Protein AF-A0A1B6HC06-F1 (afdb_monomer)

Foldseek 3Di:
DPPPFDQLVRDDLVRLLVLCVVVVHDSDDDSVVSSVVSCVVCVVVVHHSRPDGDQDPVNVVVVVVVVVVVVVVVVVVVVVVVVVVVVVVVVVVVVVVVVVVVVVVVVVVVVVVVVVVVVVVVVVVVVVVVVVVVVVVVVVVVVVVVVVVVVVVVVVVVVVVVVPDDDDDDDDDDDDDDDDDDDDPPPPDDDPPPPPQQAADAPPDDPVVNVVSRVVSCVVVVPDQQRSLVSNLVRYDHPRNVVVVVDDPVCSSGNVSVSVD

Nearest PDB structures (foldseek):
  1zbh-assembly1_D  TM=9.857E-01  e=2.132E-01  Homo sapiens
  2do1-assembly1_A  TM=8.542E-01  e=9.208E-02  Homo sapiens
  6tap-assembly1_C  TM=7.595E-01  e=6.276E-01  Drosophila melanogaster

Mean predicted aligned error: 19.99 Å

Structure (mmCIF, N/CA/C/O backbone):
data_AF-A0A1B6HC06-F1
#
_entry.id   AF-A0A1B6HC06-F1
#
loop_
_atom_site.group_PDB
_atom_site.id
_atom_site.type_symbol
_atom_site.label_atom_id
_atom_site.label_alt_id
_atom_site.label_comp_id
_atom_site.label_asym_id
_atom_site.label_entity_id
_atom_site.label_seq_id
_atom_site.pdbx_PDB_ins_code
_atom_site.Cartn_x
_atom_site.Cartn_y
_atom_site.Cartn_z
_atom_site.occupancy
_atom_site.B_iso_or_equiv
_atom_site.auth_seq_id
_atom_site.auth_comp_id
_atom_site.auth_asym_id
_atom_site.auth_atom_id
_atom_site.pdbx_PDB_model_num
ATOM 1 N N . MET A 1 1 ? -42.515 -16.388 43.928 1.00 40.31 1 MET A N 1
ATOM 2 C CA . MET A 1 1 ? -41.730 -16.398 45.178 1.00 40.31 1 MET A CA 1
ATOM 3 C C . MET A 1 1 ? -42.627 -16.960 46.264 1.00 40.31 1 MET A C 1
ATOM 5 O O . MET A 1 1 ? -43.715 -16.429 46.442 1.00 40.31 1 MET A O 1
ATOM 9 N N . ALA A 1 2 ? -42.260 -18.076 46.893 1.00 40.31 2 ALA A N 1
ATOM 10 C CA . ALA A 1 2 ? -43.038 -18.602 48.011 1.00 40.31 2 ALA A CA 1
ATOM 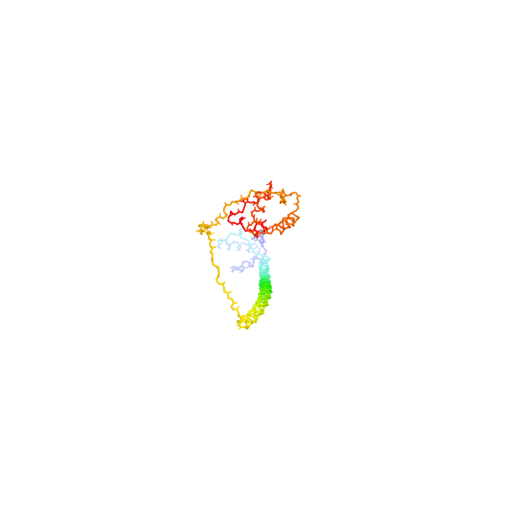11 C C . ALA A 1 2 ? -42.815 -17.680 49.218 1.00 40.31 2 ALA A C 1
ATOM 13 O O . ALA A 1 2 ? -41.670 -17.457 49.602 1.00 40.31 2 ALA A O 1
ATOM 14 N N . SER A 1 3 ? -43.886 -17.106 49.768 1.00 48.97 3 SER A N 1
ATOM 15 C CA . SER A 1 3 ? -43.813 -16.308 50.993 1.00 48.97 3 SER A CA 1
ATOM 16 C C . SER A 1 3 ? -43.505 -17.247 52.162 1.00 48.97 3 SER A C 1
ATOM 18 O O . SER A 1 3 ? -44.375 -17.978 52.628 1.00 48.97 3 SER A O 1
ATOM 20 N N . SER A 1 4 ? -42.236 -17.317 52.562 1.00 60.00 4 SER A N 1
ATOM 21 C CA . SER A 1 4 ? -41.717 -18.228 53.588 1.00 60.00 4 SER A CA 1
ATOM 22 C C . SER A 1 4 ? -41.747 -17.587 54.977 1.00 60.00 4 SER A C 1
ATOM 24 O O . SER A 1 4 ? -40.714 -17.456 55.641 1.00 60.00 4 SER A O 1
ATOM 26 N N . GLY A 1 5 ? -42.927 -17.155 55.409 1.00 63.72 5 GLY A N 1
ATOM 27 C CA . GLY A 1 5 ? -43.144 -16.687 56.773 1.00 63.72 5 GLY A CA 1
ATOM 28 C C . GLY A 1 5 ? -44.433 -17.240 57.365 1.00 63.72 5 GLY A C 1
ATOM 29 O O . GLY A 1 5 ? -45.273 -17.798 56.658 1.00 63.72 5 GLY A O 1
ATOM 30 N N . PHE A 1 6 ? -44.552 -17.130 58.684 1.00 72.31 6 PHE A N 1
ATOM 31 C CA . PHE A 1 6 ? -45.687 -17.664 59.431 1.00 72.31 6 PHE A CA 1
ATOM 32 C C . PHE A 1 6 ? -46.710 -16.559 59.694 1.00 72.31 6 PHE A C 1
ATOM 34 O O . PHE A 1 6 ? -46.344 -15.420 59.988 1.00 72.31 6 PHE A O 1
ATOM 41 N N . LYS A 1 7 ? -47.998 -16.903 59.605 1.00 82.69 7 LYS A N 1
ATOM 42 C CA . LYS A 1 7 ? -49.082 -16.045 60.099 1.00 82.69 7 LYS A CA 1
ATOM 43 C C . LYS A 1 7 ? -49.083 -16.063 61.624 1.00 82.69 7 LYS A C 1
ATOM 45 O O . LYS A 1 7 ? -48.636 -17.042 62.218 1.00 82.69 7 LYS A O 1
ATOM 50 N N . LEU A 1 8 ? -49.667 -15.046 62.259 1.00 81.88 8 LEU A N 1
ATOM 51 C CA . LEU A 1 8 ? -49.757 -14.938 63.724 1.00 81.88 8 LEU A CA 1
ATOM 52 C C . LEU A 1 8 ? -50.242 -16.234 64.413 1.00 81.88 8 LEU A C 1
ATOM 54 O O . LEU A 1 8 ? -49.727 -16.618 65.463 1.00 81.88 8 LEU A O 1
ATOM 58 N N . ALA A 1 9 ? -51.200 -16.935 63.798 1.00 77.75 9 ALA A N 1
ATOM 59 C CA . ALA A 1 9 ? -51.754 -18.193 64.305 1.00 77.75 9 ALA A CA 1
ATOM 60 C C . ALA A 1 9 ? -50.739 -19.359 64.342 1.00 77.75 9 ALA A C 1
ATOM 62 O O . ALA A 1 9 ? -50.835 -20.242 65.202 1.00 77.75 9 ALA A O 1
ATOM 63 N N . ASP A 1 10 ? -49.749 -19.337 63.449 1.00 83.00 10 ASP A N 1
ATOM 64 C CA . ASP A 1 10 ? -48.781 -20.415 63.236 1.00 83.00 10 ASP A CA 1
ATOM 65 C C . ASP A 1 10 ? -47.462 -20.198 64.000 1.00 83.00 10 ASP A C 1
ATOM 67 O O . ASP A 1 10 ? -46.619 -21.099 64.045 1.00 83.00 10 ASP A O 1
ATOM 71 N N . LEU A 1 11 ? -47.280 -19.044 64.661 1.00 84.94 11 LEU A N 1
ATOM 72 C CA . LEU A 1 11 ? -46.084 -18.773 65.464 1.00 84.94 11 LEU A CA 1
ATOM 73 C C . LEU A 1 11 ? -45.990 -19.712 66.679 1.00 84.94 11 LEU A C 1
ATOM 75 O O . LEU A 1 11 ? -46.971 -20.009 67.379 1.00 84.94 11 LEU A O 1
ATOM 79 N N . LYS A 1 12 ? -44.770 -20.178 66.965 1.00 87.81 12 LYS A N 1
ATOM 80 C CA . LYS A 1 12 ? -44.470 -20.947 68.181 1.00 87.81 12 LYS A CA 1
ATOM 81 C C . LYS A 1 12 ? -44.299 -19.995 69.364 1.00 87.81 12 LYS A C 1
ATOM 83 O O . LYS A 1 12 ? -44.008 -18.820 69.190 1.00 87.81 12 LYS A O 1
ATOM 88 N N . VAL A 1 13 ? -44.430 -20.508 70.591 1.00 87.12 13 VAL A N 1
ATOM 89 C CA . VAL A 1 13 ? -44.295 -19.701 71.825 1.00 87.12 13 VAL A CA 1
ATOM 90 C C . VAL A 1 13 ? -42.967 -18.938 71.873 1.00 87.12 13 VAL A C 1
ATOM 92 O O . VAL A 1 13 ? -42.955 -17.790 72.291 1.00 87.12 13 VAL A O 1
ATOM 95 N N . ALA A 1 14 ? -41.868 -19.545 71.415 1.00 86.06 14 ALA A N 1
ATOM 96 C CA . ALA A 1 14 ? -40.567 -18.879 71.344 1.00 86.06 14 ALA A CA 1
ATOM 97 C C . ALA A 1 14 ? -40.570 -17.678 70.381 1.00 86.06 14 ALA A C 1
ATOM 99 O O . ALA A 1 14 ? -40.027 -16.631 70.714 1.00 86.06 14 ALA A O 1
ATOM 100 N N . ASP A 1 15 ? -41.228 -17.810 69.226 1.00 86.25 15 ASP A N 1
ATOM 101 C CA . ASP A 1 15 ? -41.352 -16.733 68.240 1.00 86.25 15 ASP A CA 1
ATOM 102 C C . ASP A 1 15 ? -42.293 -15.627 68.736 1.00 86.25 15 ASP A C 1
ATOM 104 O O . ASP A 1 15 ? -41.964 -14.455 68.615 1.00 86.25 15 ASP A O 1
ATOM 108 N N . LEU A 1 16 ? -43.414 -15.989 69.375 1.00 88.62 16 LEU A N 1
ATOM 109 C CA . LEU A 1 16 ? -44.338 -15.030 69.997 1.00 88.62 16 LEU A CA 1
ATOM 110 C C . LEU A 1 16 ? -43.652 -14.203 71.088 1.00 88.62 16 LEU A C 1
ATOM 112 O O . LEU A 1 16 ? -43.873 -13.002 71.173 1.00 88.62 16 LEU A O 1
ATOM 116 N N . LYS A 1 17 ? -42.827 -14.840 71.928 1.00 89.19 17 LYS A N 1
ATOM 117 C CA . LYS A 1 17 ? -42.061 -14.132 72.961 1.00 89.19 17 LYS A CA 1
ATOM 118 C C . LYS A 1 17 ? -41.033 -13.187 72.351 1.00 89.19 17 LYS A C 1
ATOM 120 O O . LYS A 1 17 ? -40.969 -12.053 72.794 1.00 89.19 17 LYS A O 1
ATOM 125 N N . ARG A 1 18 ? -40.297 -13.627 71.324 1.00 86.62 18 ARG A N 1
ATOM 126 C CA . ARG A 1 18 ? -39.326 -12.785 70.610 1.00 86.62 18 ARG A CA 1
ATOM 127 C C . ARG A 1 18 ? -39.986 -11.543 70.003 1.00 86.62 18 ARG A C 1
ATOM 129 O O . ARG A 1 18 ? -39.489 -10.449 70.206 1.00 86.62 18 ARG A O 1
ATOM 136 N N . GLU A 1 19 ? -41.114 -11.706 69.314 1.00 87.31 19 GLU A N 1
ATOM 137 C CA . GLU A 1 19 ? -41.847 -10.595 68.678 1.00 87.31 19 GLU A CA 1
ATOM 138 C C . GLU A 1 19 ? -42.492 -9.627 69.685 1.00 87.31 19 GLU A C 1
ATOM 140 O O . GLU A 1 19 ? -42.667 -8.448 69.378 1.00 87.31 19 GLU A O 1
ATOM 145 N N . LEU A 1 20 ? -42.875 -10.120 70.871 1.00 90.88 20 LEU A N 1
ATOM 146 C CA . LEU A 1 20 ? -43.336 -9.288 71.988 1.00 90.88 20 LEU A CA 1
ATOM 147 C C . LEU A 1 20 ? -42.170 -8.531 72.633 1.00 90.88 20 LEU A C 1
ATOM 149 O O . LEU A 1 20 ? -42.304 -7.347 72.911 1.00 90.88 20 LEU A O 1
ATOM 153 N N . GLU A 1 21 ? -41.032 -9.192 72.833 1.00 91.50 21 GLU A N 1
ATOM 154 C CA . GLU A 1 21 ? -39.819 -8.597 73.402 1.00 91.50 21 GLU A CA 1
ATOM 155 C C . GLU A 1 21 ? -39.216 -7.530 72.477 1.00 91.50 21 GLU A C 1
ATOM 157 O O . GLU A 1 21 ? -38.826 -6.471 72.948 1.00 91.50 21 GLU A O 1
ATOM 162 N N . GLU A 1 22 ? -39.243 -7.743 71.157 1.00 88.50 22 GLU A N 1
ATOM 163 C CA . GLU A 1 22 ? -38.834 -6.756 70.141 1.00 88.50 22 GLU A CA 1
ATOM 164 C C . GLU A 1 22 ? -39.741 -5.510 70.110 1.00 88.50 22 GLU A C 1
ATOM 166 O O . GLU A 1 22 ? -39.345 -4.462 69.605 1.00 88.50 22 GLU A O 1
ATOM 171 N N . ARG A 1 23 ? -40.948 -5.613 70.679 1.00 89.44 23 ARG A N 1
ATOM 172 C CA . ARG A 1 23 ? -41.913 -4.513 70.840 1.00 89.44 23 ARG A CA 1
ATOM 173 C C . ARG A 1 23 ? -41.966 -3.970 72.273 1.00 89.44 23 ARG A C 1
ATOM 175 O O . ARG A 1 23 ? -42.889 -3.224 72.591 1.00 89.44 23 ARG A O 1
ATOM 182 N N . ASP A 1 24 ? -41.025 -4.365 73.133 1.00 90.00 24 ASP A N 1
ATOM 183 C CA . ASP A 1 24 ? -40.970 -3.994 74.553 1.00 90.00 24 ASP A CA 1
ATOM 184 C C . ASP A 1 24 ? -42.240 -4.382 75.355 1.00 90.00 24 ASP A C 1
ATOM 186 O O . ASP A 1 24 ? -42.679 -3.676 76.266 1.00 90.00 24 ASP A O 1
ATOM 190 N N . LEU A 1 25 ? -42.854 -5.528 75.029 1.00 90.88 25 LEU A N 1
ATOM 191 C CA . LEU A 1 25 ? -44.068 -6.056 75.670 1.00 90.88 25 LEU A CA 1
ATOM 192 C C . LEU A 1 25 ? -43.780 -7.264 76.575 1.00 90.88 25 LEU A C 1
ATOM 194 O O . LEU A 1 25 ? -42.838 -8.027 76.371 1.00 90.88 25 LEU A O 1
ATOM 198 N N . ASP A 1 26 ? -44.657 -7.495 77.558 1.00 92.12 26 ASP A N 1
ATOM 199 C CA . ASP A 1 26 ? -44.553 -8.640 78.472 1.00 92.12 26 ASP A CA 1
ATOM 200 C C . ASP A 1 26 ? -44.574 -9.990 77.722 1.00 92.12 26 ASP A C 1
ATOM 202 O O . ASP A 1 26 ? -45.462 -10.257 76.904 1.00 92.12 26 ASP A O 1
ATOM 206 N N . THR A 1 27 ? -43.636 -10.881 78.055 1.00 92.62 27 THR A N 1
ATOM 207 C CA . THR A 1 27 ? -43.474 -12.221 77.460 1.00 92.62 27 THR A CA 1
ATOM 208 C C . THR A 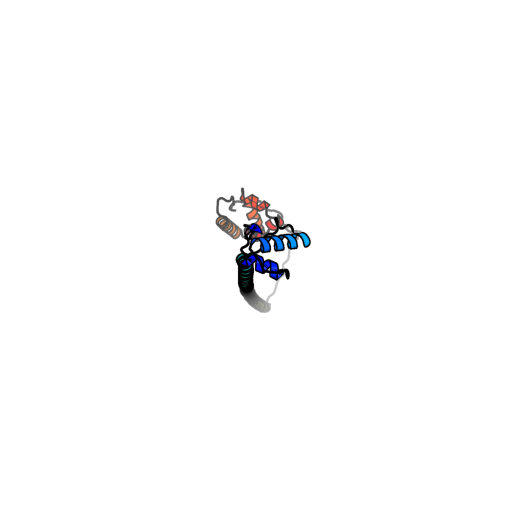1 27 ? -44.008 -13.353 78.351 1.00 92.62 27 THR A C 1
ATOM 210 O O . THR A 1 27 ? -43.844 -14.542 78.036 1.00 92.62 27 THR A O 1
ATOM 213 N N . SER A 1 28 ? -44.668 -13.017 79.466 1.00 88.62 28 SER A N 1
ATOM 214 C CA . SER A 1 28 ? -45.283 -13.978 80.386 1.00 88.62 28 SER A CA 1
ATOM 215 C C . SER A 1 28 ? -46.690 -14.415 79.941 1.00 88.62 28 SER A C 1
ATOM 217 O O . SER A 1 28 ? -47.450 -13.636 79.360 1.00 88.62 28 SER A O 1
ATOM 219 N N . GLY A 1 29 ? -47.046 -15.680 80.206 1.00 90.19 29 GLY A N 1
ATOM 220 C CA . GLY A 1 29 ? -48.378 -16.238 79.931 1.00 90.19 29 GLY A CA 1
ATOM 221 C C . GLY A 1 29 ? -48.398 -17.479 79.030 1.00 90.19 29 GLY A C 1
ATOM 222 O O . GLY A 1 29 ? -47.368 -17.976 78.572 1.00 90.19 29 GLY A O 1
ATOM 223 N N . THR A 1 30 ? -49.602 -18.010 78.796 1.00 90.94 30 THR A N 1
ATOM 224 C CA . THR A 1 30 ? -49.850 -19.140 77.882 1.00 90.94 30 THR A CA 1
ATOM 225 C C . THR A 1 30 ? -49.788 -18.691 76.414 1.00 90.94 30 THR A C 1
ATOM 227 O O . THR A 1 30 ? -49.915 -17.504 76.115 1.00 90.94 30 THR A O 1
ATOM 230 N N . LYS A 1 31 ? -49.626 -19.631 75.464 1.00 90.12 31 LYS A N 1
ATOM 231 C CA . LYS A 1 31 ? -49.520 -19.333 74.014 1.00 90.12 31 LYS A CA 1
ATOM 232 C C . LYS A 1 31 ? -50.629 -18.395 73.511 1.00 90.12 31 LYS A C 1
ATOM 234 O O . LYS A 1 31 ? -50.362 -17.507 72.711 1.00 90.12 31 LYS A O 1
ATOM 239 N N . THR A 1 32 ? -51.858 -18.586 73.989 1.00 88.44 32 THR A N 1
ATOM 240 C CA . THR A 1 32 ? -53.027 -17.780 73.610 1.00 88.44 32 THR A CA 1
ATOM 241 C C . THR A 1 32 ? -52.951 -16.351 74.139 1.00 88.44 32 THR A C 1
ATOM 243 O O . THR A 1 32 ? -53.290 -15.421 73.416 1.00 88.44 32 THR A O 1
ATOM 246 N N . VAL A 1 33 ? -52.466 -16.165 75.371 1.00 90.75 33 VAL A N 1
ATOM 247 C CA . VAL A 1 33 ? -52.268 -14.839 75.977 1.00 90.75 33 VAL A CA 1
ATOM 248 C C . VAL A 1 33 ? -51.203 -14.060 75.209 1.00 90.75 33 VAL A C 1
ATOM 250 O O . VAL A 1 33 ? -51.436 -12.908 74.856 1.00 90.75 33 VAL A O 1
ATOM 253 N N . LEU A 1 34 ? -50.082 -14.707 74.876 1.00 91.00 34 LEU A N 1
ATOM 254 C CA . LEU A 1 34 ? -49.009 -14.096 74.086 1.00 91.00 34 LEU A CA 1
ATOM 255 C C . LEU A 1 34 ? -49.483 -13.720 72.674 1.00 91.00 34 LEU A C 1
ATOM 257 O O . LEU A 1 34 ? -49.243 -12.604 72.225 1.00 91.00 34 LEU A O 1
ATOM 261 N N . ALA A 1 35 ? -50.210 -14.614 71.997 1.00 88.75 35 ALA A N 1
ATOM 262 C CA . ALA A 1 35 ? -50.749 -14.349 70.663 1.00 88.75 35 ALA A CA 1
ATOM 263 C C . ALA A 1 35 ? -51.775 -13.202 70.657 1.00 88.75 35 ALA A C 1
ATOM 265 O O . ALA A 1 35 ? -51.730 -12.356 69.769 1.00 88.75 35 ALA A O 1
ATOM 266 N N . ASN A 1 36 ? -52.667 -13.131 71.654 1.00 89.69 36 ASN A N 1
ATOM 267 C CA . ASN A 1 36 ? -53.643 -12.042 71.776 1.00 89.69 36 ASN A CA 1
ATOM 268 C C . ASN A 1 36 ? -52.979 -10.702 72.104 1.00 89.69 36 ASN A C 1
ATOM 270 O O . ASN A 1 36 ? -53.370 -9.682 71.544 1.00 89.69 36 ASN A O 1
ATOM 274 N N . ARG A 1 37 ? -51.968 -10.699 72.982 1.00 93.31 37 ARG A N 1
ATOM 275 C CA . ARG A 1 37 ? -51.197 -9.494 73.313 1.00 93.31 37 ARG A CA 1
ATOM 276 C C . ARG A 1 37 ? -50.475 -8.953 72.081 1.00 93.31 37 ARG A C 1
ATOM 278 O O . ARG A 1 37 ? -50.564 -7.763 71.805 1.00 93.31 37 ARG A O 1
ATOM 285 N N . LEU A 1 38 ? -49.836 -9.838 71.313 1.00 88.62 38 LEU A N 1
ATOM 286 C CA . LEU A 1 38 ? -49.175 -9.469 70.064 1.00 88.62 38 LEU A CA 1
ATOM 287 C C . LEU A 1 38 ? -50.194 -8.959 69.034 1.00 88.62 38 LEU A C 1
ATOM 289 O O . LEU A 1 38 ? -49.979 -7.910 68.443 1.00 88.62 38 LEU A O 1
ATOM 293 N N . LYS A 1 39 ? -51.350 -9.627 68.894 1.00 89.12 39 LYS A N 1
ATOM 294 C CA . LYS A 1 39 ? -52.449 -9.180 68.020 1.00 89.12 39 LYS A CA 1
ATOM 295 C C . LYS A 1 39 ? -52.926 -7.767 68.360 1.00 89.12 39 LYS A C 1
ATOM 297 O O . LYS A 1 39 ? -53.124 -6.958 67.462 1.00 89.12 39 LYS A O 1
ATOM 302 N N . GLN A 1 40 ? -53.127 -7.490 69.646 1.00 89.44 40 GLN A N 1
ATOM 303 C CA . GLN A 1 40 ? -53.607 -6.197 70.124 1.00 89.44 40 GLN A CA 1
ATOM 304 C C . GLN A 1 40 ? -52.584 -5.088 69.848 1.00 89.44 40 GLN A C 1
ATOM 306 O O . GLN A 1 40 ? -52.949 -4.052 69.300 1.00 89.44 40 GLN A O 1
ATOM 311 N N . ALA A 1 41 ? -51.305 -5.343 70.136 1.00 87.19 41 ALA A N 1
ATOM 312 C CA . ALA A 1 41 ? -50.227 -4.399 69.857 1.00 87.19 41 ALA A CA 1
ATOM 313 C C . ALA A 1 41 ? -50.084 -4.081 68.357 1.00 87.19 41 ALA A C 1
ATOM 315 O O . ALA A 1 41 ? -49.800 -2.944 67.996 1.00 87.19 41 ALA A O 1
ATOM 316 N N . MET A 1 42 ? -50.327 -5.059 67.477 1.00 87.25 42 MET A N 1
ATOM 317 C CA . MET A 1 42 ? -50.329 -4.836 66.024 1.00 87.25 42 MET A CA 1
ATOM 318 C C . MET A 1 42 ? -51.478 -3.925 65.583 1.00 87.25 42 MET A C 1
ATOM 320 O O . MET A 1 42 ? -51.255 -2.983 64.830 1.00 87.25 42 MET A O 1
ATOM 324 N N . ILE A 1 43 ? -52.689 -4.153 66.103 1.00 86.56 43 ILE A N 1
ATOM 325 C CA . ILE A 1 43 ? -53.863 -3.323 65.788 1.00 86.56 43 ILE A CA 1
ATOM 326 C C . ILE A 1 43 ? -53.658 -1.882 66.273 1.00 86.56 43 ILE A C 1
ATOM 328 O O . ILE A 1 43 ? -53.990 -0.940 65.557 1.00 86.56 43 ILE A O 1
ATOM 332 N N . GLU A 1 44 ? -53.088 -1.699 67.466 1.00 87.62 44 GLU A N 1
ATOM 333 C CA . GLU A 1 44 ? -52.770 -0.377 68.026 1.00 87.62 44 GLU A CA 1
ATOM 334 C C . GLU A 1 44 ? -51.691 0.361 67.222 1.00 87.62 44 GLU A C 1
ATOM 336 O O . GLU A 1 44 ? -51.759 1.582 67.084 1.00 87.62 44 GLU A O 1
ATOM 341 N N . ALA A 1 45 ? -50.744 -0.373 66.631 1.00 83.25 45 ALA A N 1
ATOM 342 C CA . ALA A 1 45 ? -49.753 0.162 65.700 1.00 83.25 45 ALA A CA 1
ATOM 343 C C . ALA A 1 45 ? -50.313 0.428 64.284 1.00 83.25 45 ALA A C 1
ATOM 345 O O . ALA A 1 45 ? -49.603 0.969 63.436 1.00 83.25 45 ALA A O 1
ATOM 346 N N . GLY A 1 46 ? -51.578 0.076 64.015 1.00 81.69 46 GLY A N 1
ATOM 347 C CA . GLY A 1 46 ? -52.208 0.212 62.699 1.00 81.69 46 GLY A CA 1
ATOM 348 C C . GLY A 1 46 ? -51.796 -0.864 61.686 1.00 81.69 46 GLY A C 1
ATOM 349 O O . GLY A 1 46 ? -52.033 -0.699 60.490 1.00 81.69 46 GLY A O 1
ATOM 350 N N . GLU A 1 47 ? -51.187 -1.959 62.144 1.00 81.50 47 GLU A N 1
ATOM 351 C CA . GLU A 1 47 ? -50.807 -3.115 61.330 1.00 81.50 47 GLU A CA 1
ATOM 352 C C . GLU A 1 47 ? -51.923 -4.168 61.338 1.00 81.50 47 GLU A C 1
ATOM 354 O O . GLU A 1 47 ? -52.514 -4.458 62.378 1.00 81.50 47 GLU A O 1
ATOM 359 N N . ASP A 1 48 ? -52.207 -4.781 60.184 1.00 80.06 48 ASP A N 1
ATOM 360 C CA . ASP A 1 48 ? -53.201 -5.853 60.093 1.00 80.06 48 ASP A CA 1
ATOM 361 C C . ASP A 1 48 ? -52.573 -7.216 60.467 1.00 80.06 48 ASP A C 1
ATOM 363 O O . ASP A 1 48 ? -51.745 -7.745 59.708 1.00 80.06 48 ASP A O 1
ATOM 367 N N . PRO A 1 49 ? -52.967 -7.827 61.605 1.00 74.81 49 PRO A N 1
ATOM 368 C CA . PRO A 1 49 ? -52.419 -9.099 62.071 1.00 74.81 49 PRO A CA 1
ATOM 369 C C . PRO A 1 49 ? -52.776 -10.312 61.195 1.00 74.81 49 PRO A C 1
ATOM 371 O O . PRO A 1 49 ? -52.190 -11.379 61.393 1.00 74.81 49 PRO A O 1
ATOM 374 N N . GLU A 1 50 ? -53.717 -10.194 60.248 1.00 71.69 50 GLU A N 1
ATOM 375 C CA . GLU A 1 50 ? -54.026 -11.261 59.282 1.00 71.69 50 GLU A CA 1
ATOM 376 C C . GLU A 1 50 ? -53.229 -11.155 57.972 1.00 71.69 50 GLU A C 1
ATOM 378 O O . GLU A 1 50 ? -53.073 -12.159 57.267 1.00 71.69 50 GLU A O 1
ATOM 383 N N . ILE A 1 51 ? -52.690 -9.971 57.666 1.00 72.19 51 ILE A N 1
ATOM 384 C CA . ILE A 1 51 ? -51.897 -9.706 56.454 1.00 72.19 51 ILE A CA 1
ATOM 385 C C . ILE A 1 51 ? -50.396 -9.807 56.742 1.00 72.19 51 ILE A C 1
ATOM 387 O O . ILE A 1 51 ? -49.629 -10.228 55.872 1.00 72.19 51 ILE A O 1
ATOM 391 N N . LEU A 1 52 ? -49.963 -9.443 57.952 1.00 74.50 52 LEU A N 1
ATOM 392 C CA . LEU A 1 52 ? -48.549 -9.400 58.301 1.00 74.50 52 LEU A CA 1
ATOM 393 C C . LEU A 1 52 ? -47.959 -10.810 58.455 1.00 74.50 52 LEU A C 1
ATOM 395 O O . LEU A 1 52 ? -48.462 -11.661 59.191 1.00 74.50 52 LEU A O 1
ATOM 399 N N . ILE A 1 53 ? -46.867 -11.050 57.732 1.00 76.88 53 ILE A N 1
ATOM 400 C CA . ILE A 1 53 ? -46.157 -12.326 57.699 1.00 76.88 53 ILE A CA 1
ATOM 401 C C . ILE A 1 53 ? -44.848 -12.155 58.463 1.00 76.88 53 ILE A C 1
ATOM 403 O O . ILE A 1 53 ? -43.998 -11.358 58.069 1.00 76.88 53 ILE A O 1
ATOM 407 N N . PHE A 1 54 ? -44.674 -12.926 59.535 1.00 77.62 54 PHE A N 1
ATOM 408 C CA . PHE A 1 54 ? -43.477 -12.845 60.363 1.00 77.62 54 PHE A CA 1
ATOM 409 C C . PHE A 1 54 ? -42.317 -13.580 59.707 1.00 77.62 54 PHE A C 1
ATOM 411 O O . PHE A 1 54 ? -42.424 -14.739 59.280 1.00 77.62 54 PHE A O 1
ATOM 418 N N . GLU A 1 55 ? -41.191 -12.883 59.633 1.00 75.75 55 GLU A N 1
ATOM 419 C CA . GLU A 1 55 ? -40.011 -13.362 58.946 1.00 75.75 55 GLU A CA 1
ATOM 420 C C . GLU A 1 55 ? -39.233 -14.338 59.831 1.00 75.75 55 GLU A C 1
ATOM 422 O O . GLU A 1 55 ? -38.813 -14.023 60.942 1.00 75.75 55 GLU A O 1
ATOM 427 N N . THR A 1 56 ? -39.041 -15.560 59.341 1.00 77.38 56 THR A N 1
ATOM 428 C CA . THR A 1 56 ? -38.309 -16.587 60.089 1.00 77.38 56 THR A CA 1
ATOM 429 C C . THR A 1 56 ? -36.806 -16.331 60.057 1.00 77.38 56 THR A C 1
ATOM 431 O O . THR A 1 56 ? -36.282 -15.791 59.084 1.00 77.38 56 THR A O 1
ATOM 434 N N . GLU A 1 57 ? -36.075 -16.818 61.062 1.00 78.00 57 GLU A N 1
ATOM 435 C CA . GLU A 1 57 ? -34.601 -16.837 61.032 1.00 78.00 57 GLU A CA 1
ATOM 436 C C . GLU A 1 57 ? -34.059 -17.545 59.778 1.00 78.00 57 GLU A C 1
ATOM 438 O O . GLU A 1 57 ? -33.078 -17.109 59.182 1.00 78.00 57 GLU A O 1
ATOM 443 N N . ALA A 1 58 ? -34.755 -18.581 59.294 1.00 79.50 58 ALA A N 1
ATOM 444 C CA . ALA A 1 58 ? -34.437 -19.235 58.026 1.00 79.50 58 ALA A CA 1
ATOM 445 C C . ALA A 1 58 ? -34.610 -18.299 56.813 1.00 79.50 58 ALA A C 1
ATOM 447 O O . ALA A 1 58 ? -33.780 -18.318 55.904 1.00 79.50 58 ALA A O 1
ATOM 448 N N . SER A 1 59 ? -35.647 -17.455 56.798 1.00 82.12 59 SER A N 1
ATOM 449 C CA . SER A 1 59 ? -35.858 -16.432 55.763 1.00 82.12 59 SER A CA 1
ATOM 450 C C . SER A 1 59 ? -34.759 -15.365 55.797 1.00 82.12 59 SER A C 1
ATOM 452 O O . SER A 1 59 ? -34.159 -15.067 54.762 1.00 82.12 59 SER A O 1
ATOM 454 N N . LYS A 1 60 ? -34.409 -14.863 56.990 1.00 84.31 60 LYS A N 1
ATOM 455 C CA . LYS A 1 60 ? -33.305 -13.905 57.181 1.00 84.31 60 LYS A CA 1
ATOM 456 C C . LYS A 1 60 ? -31.977 -14.483 56.683 1.00 84.31 60 LYS A C 1
ATOM 458 O O . LYS A 1 60 ? -31.294 -13.853 55.877 1.00 84.31 60 LYS A O 1
ATOM 463 N N . LEU A 1 61 ? -31.650 -15.715 57.080 1.00 86.31 61 LEU A N 1
ATOM 464 C CA . LEU A 1 61 ? -30.457 -16.427 56.610 1.00 86.31 61 LEU A CA 1
ATOM 465 C C . LEU A 1 61 ? -30.473 -16.643 55.093 1.00 86.31 61 LEU A C 1
ATOM 467 O O . LEU A 1 61 ? -29.445 -16.462 54.448 1.00 86.31 61 LEU A O 1
ATOM 471 N N . THR A 1 62 ? -31.628 -16.972 54.507 1.00 88.06 62 THR A N 1
ATOM 472 C CA . THR A 1 62 ? -31.769 -17.140 53.051 1.00 88.06 62 THR A CA 1
ATOM 473 C C . THR A 1 62 ? -31.499 -15.832 52.312 1.00 88.06 62 THR A C 1
ATOM 475 O O . THR A 1 62 ? -30.759 -15.838 51.330 1.00 88.06 62 THR A O 1
ATOM 478 N N . LYS A 1 63 ? -32.016 -14.698 52.806 1.00 89.94 63 LYS A N 1
ATOM 479 C CA . LYS A 1 63 ? -31.723 -13.368 52.246 1.00 89.94 63 LYS A CA 1
ATOM 480 C C . LYS A 1 63 ? -30.238 -13.019 52.340 1.00 89.94 63 LYS A C 1
ATOM 482 O O . LYS A 1 63 ? -29.661 -12.543 51.365 1.00 89.94 63 LYS A O 1
ATOM 487 N N . VAL A 1 64 ? -29.606 -13.282 53.488 1.00 92.38 64 VAL A N 1
ATOM 488 C CA . VAL A 1 64 ? -28.163 -13.051 53.683 1.00 92.38 64 VAL A CA 1
ATOM 489 C C . VAL A 1 64 ? -27.342 -13.921 52.731 1.00 92.38 64 VAL A C 1
ATOM 491 O O . VAL A 1 64 ? -26.423 -13.425 52.080 1.00 92.38 64 VAL A O 1
ATOM 494 N N . LEU A 1 65 ? -27.698 -15.201 52.595 1.00 93.69 65 LEU A N 1
ATOM 495 C CA . LEU A 1 65 ? -27.025 -16.135 51.696 1.00 93.69 65 LEU A CA 1
ATOM 496 C C . LEU A 1 65 ? -27.182 -15.714 50.229 1.00 93.69 65 LEU A C 1
ATOM 498 O O . LEU A 1 65 ? -26.198 -15.711 49.493 1.00 93.69 65 LEU A O 1
ATOM 502 N N . GLN A 1 66 ? -28.389 -15.308 49.821 1.00 93.12 66 GLN A N 1
ATOM 503 C CA . GLN A 1 66 ? -28.653 -14.772 48.485 1.00 93.12 66 GLN A CA 1
ATOM 504 C C . GLN A 1 66 ? -27.826 -13.516 48.216 1.00 93.12 66 GLN A C 1
ATOM 506 O O . GLN A 1 66 ? -27.135 -13.474 47.206 1.00 93.12 66 GLN A O 1
ATOM 511 N N . SER A 1 67 ? -27.829 -12.548 49.138 1.00 94.19 67 SER A N 1
ATOM 512 C CA . SER A 1 67 ? -27.033 -11.319 49.033 1.00 94.19 67 SER A CA 1
ATOM 513 C C . SER A 1 67 ? -25.534 -11.609 48.896 1.00 94.19 67 SER A C 1
ATOM 515 O O . SER A 1 67 ? -24.846 -10.988 48.087 1.00 94.19 67 SER A O 1
ATOM 517 N N . ASN A 1 68 ? -25.000 -12.539 49.689 1.00 94.38 68 ASN A N 1
ATOM 518 C CA . ASN A 1 68 ? -23.582 -12.889 49.618 1.00 94.38 68 ASN A CA 1
ATOM 519 C C . ASN A 1 68 ? -23.250 -13.605 48.306 1.00 94.38 68 ASN A C 1
ATOM 521 O O . ASN A 1 68 ? -22.258 -13.270 47.664 1.00 94.38 68 ASN A O 1
ATOM 525 N N . LEU A 1 69 ? -24.106 -14.534 47.873 1.00 96.19 69 LEU A N 1
ATOM 526 C CA . LEU A 1 69 ? -23.934 -15.231 46.603 1.00 96.19 69 LEU A CA 1
ATOM 527 C C . LEU A 1 69 ? -23.968 -14.256 45.421 1.00 96.19 69 LEU A C 1
ATOM 529 O O . LEU A 1 69 ? -23.108 -14.347 44.547 1.00 96.19 69 LEU A O 1
ATOM 533 N N . THR A 1 70 ? -24.910 -13.307 45.403 1.00 95.56 70 THR A N 1
ATOM 534 C CA . THR A 1 70 ? -24.990 -12.295 44.342 1.00 95.56 70 THR A CA 1
ATOM 535 C C . THR A 1 70 ? -23.744 -11.423 44.314 1.00 95.56 70 THR A C 1
ATOM 537 O O . THR A 1 70 ? -23.156 -11.278 43.249 1.00 95.56 70 THR A O 1
ATOM 540 N N . LYS A 1 71 ? -23.272 -10.938 45.472 1.00 96.75 71 LYS A N 1
ATOM 541 C CA . LYS A 1 71 ? -22.041 -10.135 45.552 1.00 96.75 71 LYS A CA 1
ATOM 542 C C . LYS A 1 71 ? -20.824 -10.899 45.033 1.00 96.75 71 LYS A C 1
ATOM 544 O O . LYS A 1 71 ? -20.103 -10.393 44.183 1.00 96.75 71 LYS A O 1
ATOM 549 N N . THR A 1 72 ? -20.628 -12.142 45.477 1.00 96.75 72 THR A N 1
ATOM 550 C CA . THR A 1 72 ? -19.495 -12.965 45.026 1.00 96.75 72 THR A CA 1
ATOM 551 C C . THR A 1 72 ? -19.554 -13.268 43.528 1.00 96.75 72 THR A C 1
ATOM 553 O O . THR A 1 72 ? -18.517 -13.300 42.863 1.00 96.75 72 THR A O 1
ATOM 556 N N . LEU A 1 73 ? -20.746 -13.516 42.977 1.00 96.81 73 LEU A N 1
ATOM 557 C CA . LEU A 1 73 ? -20.909 -13.739 41.539 1.00 96.81 73 LEU A CA 1
ATOM 558 C C . LEU A 1 73 ? -20.609 -12.472 40.738 1.00 96.81 73 LEU A C 1
ATOM 560 O O . LEU A 1 73 ? -19.911 -12.551 39.730 1.00 96.81 73 LEU A O 1
ATOM 564 N N . GLU A 1 74 ? -21.091 -11.324 41.201 1.00 97.06 74 GLU A N 1
ATOM 565 C CA . GLU A 1 74 ? -20.885 -10.027 40.559 1.00 97.06 74 GLU A CA 1
ATOM 566 C C . GLU A 1 74 ? -19.404 -9.616 40.574 1.00 97.06 74 GLU A C 1
ATOM 568 O O . GLU A 1 74 ? -18.859 -9.220 39.544 1.00 97.06 74 GLU A O 1
ATOM 573 N N . GLU A 1 75 ? -18.707 -9.830 41.693 1.00 97.19 75 GLU A N 1
ATOM 574 C CA . GLU A 1 75 ? -17.256 -9.637 41.802 1.00 97.19 75 GLU A CA 1
ATOM 575 C C . GLU A 1 75 ? -16.487 -10.521 40.814 1.00 97.19 75 GLU A C 1
ATOM 577 O O . GLU A 1 75 ? -15.661 -10.020 40.049 1.00 97.19 75 GLU A O 1
ATOM 582 N N . LYS A 1 76 ? -16.780 -11.830 40.775 1.00 97.31 76 LYS A N 1
ATOM 583 C CA . LYS A 1 76 ? -16.109 -12.759 39.851 1.00 97.31 76 LYS A CA 1
ATOM 584 C C . LYS A 1 76 ? -16.378 -12.420 38.390 1.00 97.31 76 LYS A C 1
ATOM 586 O O . LYS A 1 76 ? -15.466 -12.520 37.569 1.00 97.31 76 LYS A O 1
ATOM 591 N N . LEU A 1 77 ? -17.610 -12.034 38.064 1.00 97.31 77 LEU A N 1
ATOM 592 C CA . LEU A 1 77 ? -17.998 -11.667 36.708 1.00 97.31 77 LEU A CA 1
ATOM 593 C C . LEU A 1 77 ? -17.273 -10.392 36.265 1.00 97.31 77 LEU A C 1
ATOM 595 O O . LEU A 1 77 ? -16.693 -10.376 35.181 1.00 97.31 77 LEU A O 1
ATOM 599 N N . ASN A 1 78 ? -17.200 -9.384 37.136 1.00 96.81 78 ASN A N 1
ATOM 600 C CA . ASN A 1 78 ? -16.464 -8.150 36.869 1.00 96.81 78 ASN A CA 1
ATOM 601 C C . ASN A 1 78 ? -14.956 -8.387 36.734 1.00 96.81 78 ASN A C 1
ATOM 603 O O . ASN A 1 78 ? -14.339 -7.861 35.809 1.00 96.81 78 ASN A O 1
ATOM 607 N N . SER A 1 79 ? -14.353 -9.193 37.611 1.00 97.25 79 SER A N 1
ATOM 608 C CA . SER A 1 79 ? -12.935 -9.555 37.498 1.00 97.25 79 SER A CA 1
ATOM 609 C C . SER A 1 79 ? -12.641 -10.274 36.184 1.00 97.25 79 SER A C 1
ATOM 611 O O . SER A 1 79 ? -11.710 -9.895 35.478 1.00 97.25 79 SER A O 1
ATOM 613 N N . ASN A 1 80 ? -13.453 -11.269 35.817 1.00 97.31 80 ASN A N 1
ATOM 614 C CA . ASN A 1 80 ? -13.259 -12.004 34.569 1.00 97.31 80 ASN A CA 1
ATOM 615 C C . ASN A 1 80 ? -13.480 -11.112 33.337 1.00 97.31 80 ASN A C 1
ATOM 617 O O . ASN A 1 80 ? -12.727 -11.213 32.371 1.00 97.31 80 ASN A O 1
ATOM 621 N N . SER A 1 81 ? -14.470 -10.213 33.385 1.00 98.06 81 SER A N 1
ATOM 622 C CA . SER A 1 81 ? -14.719 -9.227 32.328 1.00 98.06 81 SER A CA 1
ATOM 623 C C . SER A 1 81 ? -13.506 -8.325 32.111 1.00 98.06 81 SER A C 1
ATOM 625 O O . SER A 1 81 ? -13.061 -8.183 30.976 1.00 98.06 81 SER A O 1
ATOM 627 N N . LYS A 1 82 ? -12.917 -7.787 33.188 1.00 97.81 82 LYS A N 1
ATOM 628 C CA . LYS A 1 82 ? -11.705 -6.956 33.104 1.00 97.81 82 LYS A CA 1
ATOM 629 C C . LYS A 1 82 ? -10.530 -7.716 32.499 1.00 97.81 82 LYS A C 1
ATOM 631 O O . LYS A 1 82 ? -9.891 -7.225 31.579 1.00 97.81 82 LYS A O 1
ATOM 636 N N . THR A 1 83 ? -10.282 -8.945 32.953 1.00 98.06 83 THR A N 1
ATOM 637 C CA . THR A 1 83 ? -9.194 -9.768 32.404 1.00 98.06 83 THR A CA 1
ATOM 638 C C . THR A 1 83 ? -9.397 -10.089 30.921 1.00 98.06 83 THR A C 1
ATOM 640 O O . THR A 1 83 ? -8.429 -10.145 30.164 1.00 98.06 83 THR A O 1
ATOM 643 N N . LEU A 1 84 ? -10.638 -10.325 30.485 1.00 97.94 84 LEU A N 1
ATOM 644 C CA . LEU A 1 84 ? -10.944 -10.543 29.070 1.00 97.94 84 LEU A CA 1
ATOM 645 C C . LEU A 1 84 ? -10.736 -9.276 28.241 1.00 97.94 84 LEU A C 1
ATOM 647 O O . LEU A 1 84 ? -10.162 -9.359 27.159 1.00 97.94 84 LEU A O 1
ATOM 651 N N . GLU A 1 85 ? -11.159 -8.124 28.753 1.00 98.06 85 GLU A N 1
ATOM 652 C CA . GLU A 1 85 ? -10.983 -6.826 28.103 1.00 98.06 85 GLU A CA 1
ATOM 653 C C . GLU A 1 85 ? -9.497 -6.469 27.942 1.00 98.06 85 GLU A C 1
ATOM 655 O O . GLU A 1 85 ? -9.061 -6.118 26.848 1.00 98.06 85 GLU A O 1
ATOM 660 N N . GLU A 1 86 ? -8.687 -6.673 28.982 1.00 97.88 86 GLU A N 1
ATOM 661 C CA . GLU A 1 86 ? -7.232 -6.477 28.936 1.00 97.88 86 GLU A CA 1
ATOM 662 C C . GLU A 1 86 ? -6.561 -7.378 27.889 1.00 97.88 86 GLU A C 1
ATOM 664 O O . GLU A 1 86 ? -5.748 -6.910 27.088 1.00 97.88 86 GLU A O 1
ATOM 669 N N . LYS A 1 87 ? -6.928 -8.667 27.844 1.00 98.12 87 LYS A N 1
ATOM 670 C CA . LYS A 1 87 ? -6.413 -9.605 26.832 1.00 98.12 87 LYS A CA 1
ATOM 671 C C . LYS A 1 87 ? -6.831 -9.210 25.419 1.00 98.12 87 LYS A C 1
ATOM 673 O O . LYS A 1 87 ? -6.031 -9.333 24.493 1.00 98.12 87 LYS A O 1
ATOM 678 N N . LEU A 1 88 ? -8.070 -8.753 25.246 1.00 98.19 88 LEU A N 1
ATOM 679 C CA . LEU A 1 88 ? -8.578 -8.315 23.950 1.00 98.19 88 LEU A CA 1
ATOM 680 C C . LEU A 1 88 ? -7.824 -7.074 23.460 1.00 98.19 88 LEU A C 1
ATOM 682 O O . LEU A 1 88 ? -7.391 -7.049 22.310 1.00 98.19 88 LEU A O 1
ATOM 686 N N . ASN A 1 89 ? -7.603 -6.097 24.342 1.00 97.94 89 ASN A N 1
ATOM 687 C CA . ASN A 1 89 ? -6.854 -4.882 24.028 1.00 97.94 89 ASN A CA 1
ATOM 688 C C . ASN A 1 89 ? -5.396 -5.195 23.677 1.00 97.94 89 ASN A C 1
ATOM 690 O O . ASN A 1 89 ? -4.918 -4.761 22.632 1.00 97.94 89 ASN A O 1
ATOM 694 N N . SER A 1 90 ? -4.721 -6.028 24.474 1.00 98.19 90 SER A N 1
ATOM 695 C CA . SER A 1 90 ? -3.335 -6.432 24.204 1.00 98.19 90 SER A CA 1
ATOM 696 C C . SER A 1 90 ? -3.189 -7.170 22.865 1.00 98.19 90 SER A C 1
ATOM 698 O O . SER A 1 90 ? -2.269 -6.893 22.090 1.00 98.19 90 SER A O 1
ATOM 700 N N . ASN A 1 91 ? -4.130 -8.059 22.533 1.00 98.06 91 ASN A N 1
ATOM 701 C CA . ASN A 1 91 ? -4.143 -8.720 21.228 1.00 98.06 91 ASN A CA 1
ATOM 702 C C . ASN A 1 91 ? -4.403 -7.726 20.086 1.00 98.06 91 ASN A C 1
ATOM 704 O O . ASN A 1 91 ? -3.779 -7.832 19.031 1.00 98.06 91 ASN A O 1
ATOM 708 N N . CYS A 1 92 ? -5.307 -6.763 20.285 1.00 98.06 92 CYS A N 1
ATOM 709 C CA . CYS A 1 92 ? -5.618 -5.743 19.287 1.00 98.06 92 CYS A CA 1
ATOM 710 C C . CYS A 1 92 ? -4.408 -4.843 18.998 1.00 98.06 92 CYS A C 1
ATOM 712 O O . CYS A 1 92 ? -4.097 -4.598 17.834 1.00 98.06 92 CYS A O 1
ATOM 714 N N . GLU A 1 93 ? -3.693 -4.403 20.035 1.00 98.12 93 GLU A N 1
ATOM 715 C CA . GLU A 1 93 ? -2.452 -3.633 19.899 1.00 98.12 93 GLU A CA 1
ATOM 716 C C . GLU A 1 93 ? -1.378 -4.424 19.150 1.00 98.12 93 GLU A C 1
ATOM 718 O O . GLU A 1 93 ? -0.725 -3.893 18.251 1.00 98.12 93 GLU A O 1
ATOM 723 N N . THR A 1 94 ? -1.229 -5.711 19.476 1.00 98.12 94 THR A N 1
ATOM 724 C CA . THR A 1 94 ? -0.267 -6.596 18.806 1.00 98.12 94 THR A CA 1
ATOM 725 C C . THR A 1 94 ? -0.574 -6.706 17.312 1.00 98.12 94 THR A C 1
ATOM 727 O O . THR A 1 94 ? 0.287 -6.413 16.487 1.00 98.12 94 THR A O 1
ATOM 730 N N . LEU A 1 95 ? -1.825 -7.010 16.949 1.00 98.25 95 LEU A N 1
ATOM 731 C CA . LEU A 1 95 ? -2.250 -7.086 15.547 1.00 98.25 95 LEU A CA 1
ATOM 732 C C . LEU A 1 95 ? -2.082 -5.754 14.808 1.00 98.25 95 LEU A C 1
ATOM 734 O O . LEU A 1 95 ? -1.718 -5.735 13.632 1.00 98.25 95 LEU A O 1
ATOM 738 N N . GLN A 1 96 ? -2.343 -4.632 15.480 1.00 98.38 96 GLN A N 1
ATOM 739 C CA . GLN A 1 96 ? -2.164 -3.307 14.897 1.00 98.38 96 GLN A CA 1
ATOM 740 C C . GLN A 1 96 ? -0.686 -3.010 14.609 1.00 98.38 96 GLN A C 1
ATOM 742 O O . GLN A 1 96 ? -0.368 -2.453 13.554 1.00 98.38 96 GLN A O 1
ATOM 747 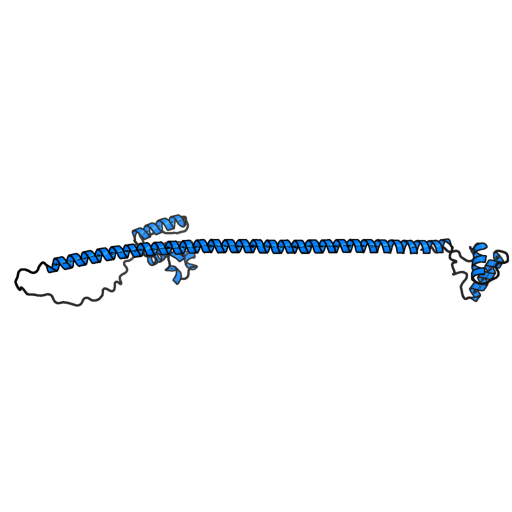N N . ASN A 1 97 ? 0.209 -3.405 15.515 1.00 97.81 97 ASN A N 1
ATOM 748 C CA . ASN A 1 97 ? 1.651 -3.271 15.333 1.00 97.81 97 ASN A CA 1
ATOM 749 C C . ASN A 1 97 ? 2.163 -4.177 14.207 1.00 97.81 97 ASN A C 1
ATOM 751 O O . ASN A 1 97 ? 2.904 -3.697 13.350 1.00 97.81 97 ASN A O 1
ATOM 755 N N . ASP A 1 98 ? 1.710 -5.429 14.146 1.00 98.50 98 ASP A N 1
ATOM 756 C CA . ASP A 1 98 ? 2.085 -6.369 13.083 1.00 98.50 98 ASP A CA 1
ATOM 757 C C . ASP A 1 98 ? 1.624 -5.868 11.708 1.00 98.50 98 ASP A C 1
ATOM 759 O O . ASP A 1 98 ? 2.401 -5.850 10.753 1.00 98.50 98 ASP A O 1
ATOM 763 N N . LEU A 1 99 ? 0.382 -5.381 11.601 1.00 98.38 99 LEU A N 1
ATOM 764 C CA . LEU A 1 99 ? -0.135 -4.780 10.366 1.00 98.38 99 LEU A CA 1
ATOM 765 C C . LEU A 1 99 ? 0.671 -3.553 9.938 1.00 98.38 99 LEU A C 1
ATOM 767 O O . LEU A 1 99 ? 0.896 -3.349 8.742 1.00 98.38 99 LEU A O 1
ATOM 771 N N . LYS A 1 100 ? 1.112 -2.737 10.898 1.00 98.19 100 LYS A N 1
ATOM 772 C CA . LYS A 1 100 ? 1.967 -1.585 10.618 1.00 98.19 100 LYS A CA 1
ATOM 773 C C . LYS A 1 100 ? 3.351 -2.025 10.137 1.00 98.19 100 LYS A C 1
ATOM 775 O O . LYS A 1 100 ? 3.797 -1.514 9.115 1.00 98.19 100 LYS A O 1
ATOM 780 N N . SER A 1 101 ? 3.973 -3.001 10.800 1.00 98.38 101 SER A N 1
ATOM 781 C CA . SER A 1 101 ? 5.272 -3.550 10.387 1.00 98.38 101 SER A CA 1
ATOM 782 C C . SER A 1 101 ? 5.203 -4.128 8.978 1.00 98.38 101 SER A C 1
ATOM 784 O O . SER A 1 101 ? 5.982 -3.734 8.118 1.00 98.38 101 SER A O 1
ATOM 786 N N . MET A 1 102 ? 4.200 -4.967 8.693 1.00 98.25 102 MET A N 1
ATOM 787 C CA . MET A 1 102 ? 4.009 -5.546 7.359 1.00 98.25 102 MET A CA 1
ATOM 788 C C . MET A 1 102 ? 3.800 -4.473 6.283 1.00 98.25 102 MET A C 1
ATOM 790 O O . MET A 1 102 ? 4.314 -4.598 5.172 1.00 98.25 102 MET A O 1
ATOM 794 N N . LYS A 1 103 ? 3.060 -3.400 6.595 1.00 98.12 103 LYS A N 1
ATOM 795 C CA . LYS A 1 103 ? 2.874 -2.270 5.677 1.00 98.12 103 LYS A CA 1
ATOM 796 C C . LYS A 1 103 ? 4.198 -1.559 5.383 1.00 98.12 103 LYS A C 1
ATOM 798 O O . LYS A 1 103 ? 4.467 -1.248 4.222 1.00 98.12 103 LYS A O 1
ATOM 803 N N . ASP A 1 104 ? 4.993 -1.295 6.414 1.00 98.25 104 ASP A N 1
ATOM 804 C CA . ASP A 1 104 ? 6.269 -0.587 6.294 1.00 98.25 104 ASP A CA 1
ATOM 805 C C . ASP A 1 104 ? 7.314 -1.451 5.558 1.00 98.25 104 ASP A C 1
ATOM 807 O O . ASP A 1 104 ? 8.035 -0.953 4.686 1.00 98.25 104 ASP A O 1
ATOM 811 N N . GLU A 1 105 ? 7.338 -2.760 5.818 1.00 98.44 105 GLU A N 1
ATOM 812 C CA . GLU A 1 105 ? 8.160 -3.741 5.098 1.00 98.44 105 GLU A CA 1
ATOM 813 C C . GLU A 1 105 ? 7.803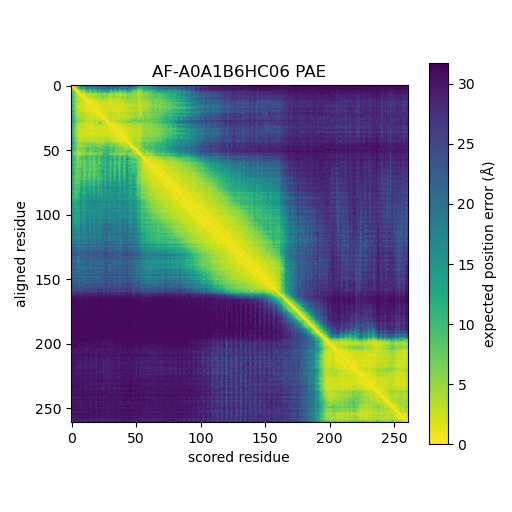 -3.791 3.612 1.00 98.44 105 GLU A C 1
ATOM 815 O O . GLU A 1 105 ? 8.686 -3.666 2.760 1.00 98.44 105 GLU A O 1
ATOM 820 N N . LEU A 1 106 ? 6.510 -3.892 3.287 1.00 98.12 106 LEU A N 1
ATOM 821 C CA . LEU A 1 106 ? 6.046 -3.932 1.903 1.00 98.12 106 LEU A CA 1
ATOM 822 C C . LEU A 1 106 ? 6.375 -2.632 1.155 1.00 98.12 106 LEU A C 1
ATOM 824 O O . LEU A 1 106 ? 6.837 -2.670 0.013 1.00 98.12 106 LEU A O 1
ATOM 828 N N . ALA A 1 107 ? 6.180 -1.476 1.796 1.00 98.38 107 ALA A N 1
ATOM 829 C CA . ALA A 1 107 ? 6.547 -0.183 1.223 1.00 98.38 107 ALA A CA 1
ATOM 830 C C . ALA A 1 107 ? 8.056 -0.102 0.941 1.00 98.38 107 ALA A C 1
ATOM 832 O O . ALA A 1 107 ? 8.471 0.350 -0.129 1.00 98.38 107 ALA A O 1
ATOM 833 N N . THR A 1 108 ? 8.878 -0.585 1.873 1.00 98.06 108 THR A N 1
ATOM 834 C CA . THR A 1 108 ? 10.336 -0.630 1.716 1.00 98.06 108 THR A CA 1
ATOM 835 C C . THR A 1 108 ? 10.741 -1.550 0.564 1.00 98.06 108 THR A C 1
ATOM 837 O O . THR A 1 108 ? 11.563 -1.164 -0.267 1.00 98.06 108 THR A O 1
ATOM 840 N N . GLU A 1 109 ? 10.135 -2.735 0.457 1.00 98.38 109 GLU A N 1
ATOM 841 C CA . GLU A 1 109 ? 10.426 -3.689 -0.617 1.00 98.38 109 GLU A CA 1
ATOM 842 C C . GLU A 1 109 ? 10.074 -3.119 -2.001 1.00 98.38 109 GLU A C 1
ATOM 844 O O . GLU A 1 109 ? 10.865 -3.237 -2.944 1.00 98.38 109 GLU A O 1
ATOM 849 N N . PHE A 1 110 ? 8.919 -2.457 -2.131 1.00 98.12 110 PHE A N 1
ATOM 850 C CA . PHE A 1 110 ? 8.527 -1.799 -3.379 1.00 98.12 110 PHE A CA 1
ATOM 851 C C . PHE A 1 110 ? 9.479 -0.669 -3.758 1.00 98.12 110 PHE A C 1
ATOM 853 O O . PHE A 1 110 ? 9.935 -0.625 -4.901 1.00 98.12 110 PHE A O 1
ATOM 860 N N . ASN A 1 111 ? 9.832 0.199 -2.808 1.00 97.94 111 ASN A N 1
ATOM 861 C CA . ASN A 1 111 ? 10.769 1.293 -3.059 1.00 97.94 111 ASN A CA 1
ATOM 862 C C . ASN A 1 111 ? 12.144 0.765 -3.497 1.00 97.94 111 ASN A C 1
ATOM 864 O O . ASN A 1 111 ? 12.715 1.266 -4.461 1.00 97.94 111 ASN A O 1
ATOM 868 N N . LEU A 1 112 ? 12.641 -0.308 -2.872 1.00 97.94 112 LEU A N 1
ATOM 869 C CA . LEU A 1 112 ? 13.892 -0.952 -3.285 1.00 97.94 112 LEU A CA 1
ATOM 870 C C . LEU A 1 112 ? 13.822 -1.515 -4.710 1.00 97.94 112 LEU A C 1
ATOM 872 O O . LEU A 1 112 ? 14.790 -1.395 -5.463 1.00 97.94 112 LEU A O 1
ATOM 876 N N . LYS A 1 113 ? 12.697 -2.129 -5.102 1.00 98.31 113 LYS A N 1
ATOM 877 C CA . LYS A 1 113 ? 12.505 -2.623 -6.476 1.00 98.31 113 LYS A CA 1
ATOM 878 C C . LYS A 1 113 ? 12.465 -1.478 -7.485 1.00 98.31 113 LYS A C 1
ATOM 880 O O . LYS A 1 113 ? 13.090 -1.606 -8.534 1.00 98.31 113 LYS A O 1
ATOM 885 N N . ILE A 1 114 ? 11.797 -0.371 -7.158 1.00 98.31 114 ILE A N 1
ATOM 886 C CA . ILE A 1 114 ? 11.771 0.834 -7.999 1.00 98.31 114 ILE A CA 1
ATOM 887 C C . ILE A 1 114 ? 13.193 1.366 -8.196 1.00 98.31 114 ILE A C 1
ATOM 889 O O . ILE A 1 114 ? 13.624 1.487 -9.339 1.00 98.31 114 ILE A O 1
ATOM 893 N N . CYS A 1 115 ? 13.964 1.556 -7.119 1.00 98.00 115 CYS A N 1
ATOM 894 C CA . CYS A 1 115 ? 15.343 2.043 -7.226 1.00 98.00 115 CYS A CA 1
ATOM 895 C C . CYS A 1 115 ? 16.231 1.118 -8.071 1.00 98.00 115 CYS A C 1
ATOM 897 O O . CYS A 1 115 ? 17.016 1.595 -8.8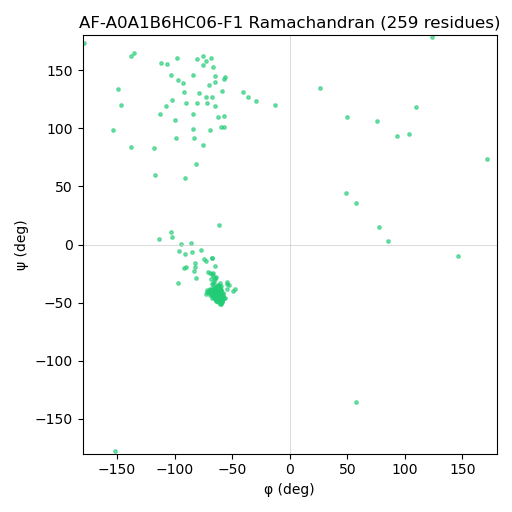87 1.00 98.00 115 CYS A O 1
ATOM 899 N N . ARG A 1 116 ? 16.093 -0.209 -7.926 1.00 98.25 116 ARG A N 1
ATOM 900 C CA . ARG A 1 116 ? 16.839 -1.165 -8.764 1.00 98.25 116 ARG A CA 1
ATOM 901 C C . ARG A 1 116 ? 16.483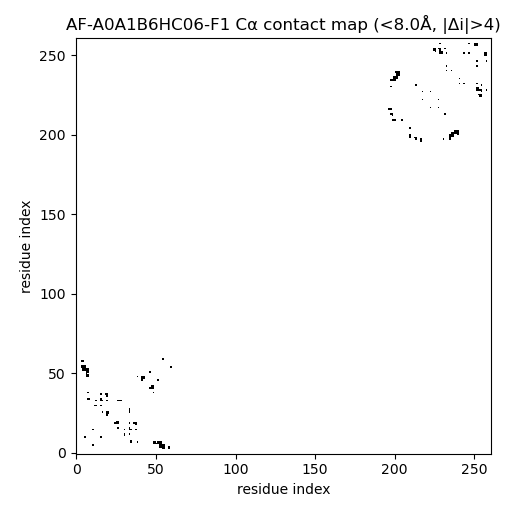 -1.031 -10.240 1.00 98.25 116 ARG A C 1
ATOM 903 O O . ARG A 1 116 ? 17.373 -1.070 -11.080 1.00 98.25 116 ARG A O 1
ATOM 910 N N . ILE A 1 117 ? 15.198 -0.884 -10.555 1.00 97.88 117 ILE A N 1
ATOM 911 C CA . ILE A 1 117 ? 14.733 -0.710 -11.934 1.00 97.88 117 ILE A CA 1
ATOM 912 C C . ILE A 1 117 ? 15.280 0.597 -12.512 1.00 97.88 117 ILE A C 1
ATOM 914 O O . ILE A 1 117 ? 15.835 0.587 -13.608 1.00 97.88 117 ILE A O 1
ATOM 918 N N . GLU A 1 118 ? 15.172 1.703 -11.775 1.00 97.56 118 GLU A N 1
ATOM 919 C CA . GLU A 1 118 ? 15.700 3.008 -12.187 1.00 97.56 118 GLU A CA 1
ATOM 920 C C . GLU A 1 118 ? 17.206 2.954 -12.459 1.00 97.56 118 GLU A C 1
ATOM 922 O O . GLU A 1 118 ? 17.681 3.490 -13.462 1.00 97.56 118 GLU A O 1
ATOM 927 N N . GLU A 1 119 ? 17.959 2.266 -11.600 1.00 98.12 119 GLU A N 1
ATOM 928 C CA . GLU A 1 119 ? 19.401 2.125 -11.753 1.00 98.12 119 GLU A CA 1
ATOM 929 C C . GLU A 1 119 ? 19.780 1.270 -12.971 1.00 98.12 119 GLU A C 1
ATOM 931 O O . GLU A 1 119 ? 20.678 1.641 -13.730 1.00 98.12 119 GLU A O 1
ATOM 936 N N . GLU A 1 120 ? 19.075 0.165 -13.214 1.00 98.25 120 GLU A N 1
ATOM 937 C CA . GLU A 1 120 ? 19.305 -0.671 -14.397 1.00 98.25 120 GLU A CA 1
ATOM 938 C C . GLU A 1 120 ? 18.938 0.057 -15.698 1.00 98.25 120 GLU A C 1
ATOM 940 O O . GLU A 1 120 ? 19.707 0.017 -16.664 1.00 98.25 120 GLU A O 1
ATOM 945 N N . PHE A 1 121 ? 17.825 0.798 -15.717 1.00 97.81 121 PHE A N 1
ATOM 946 C CA . PHE A 1 121 ? 17.469 1.647 -16.857 1.00 97.81 121 PHE A CA 1
ATOM 947 C C . PHE A 1 121 ? 18.527 2.719 -17.114 1.00 97.81 121 PHE A C 1
ATOM 949 O O . PHE A 1 121 ? 18.916 2.933 -18.265 1.00 97.81 121 PHE A O 1
ATOM 956 N N . LYS A 1 122 ? 19.036 3.363 -16.058 1.00 98.38 122 LYS A N 1
ATOM 957 C CA . LYS A 1 122 ? 20.101 4.363 -16.170 1.00 98.38 122 LYS A CA 1
ATOM 958 C C . LYS A 1 122 ? 21.371 3.763 -16.778 1.00 98.38 122 LYS A C 1
ATOM 960 O O . LYS A 1 122 ? 21.901 4.327 -17.733 1.00 98.38 122 LYS A O 1
ATOM 965 N N . LYS A 1 123 ? 21.815 2.598 -16.291 1.00 97.81 123 LYS A N 1
ATOM 966 C CA . LYS A 1 123 ? 22.991 1.894 -16.831 1.00 97.81 123 LYS A CA 1
ATOM 967 C C . LYS A 1 123 ? 22.824 1.542 -18.308 1.00 97.81 123 LYS A C 1
ATOM 969 O O . LYS A 1 123 ? 23.750 1.754 -19.090 1.00 97.81 123 LYS A O 1
ATOM 974 N N . GLN A 1 124 ? 21.657 1.028 -18.708 1.00 98.06 124 GLN A N 1
ATOM 975 C CA . GLN A 1 124 ? 21.384 0.724 -20.118 1.00 98.06 124 GLN A CA 1
ATOM 976 C C . GLN A 1 124 ? 21.417 1.977 -20.995 1.00 98.06 124 GLN A C 1
ATOM 978 O O . GLN A 1 124 ? 21.993 1.943 -22.084 1.00 98.06 124 GLN A O 1
ATOM 983 N N . LEU A 1 125 ? 20.833 3.081 -20.521 1.00 97.06 125 LEU A N 1
ATOM 984 C CA . LEU A 1 125 ? 20.810 4.339 -21.261 1.00 97.06 125 LEU A CA 1
ATOM 985 C C . LEU A 1 125 ? 22.228 4.894 -21.458 1.00 97.06 125 LEU A C 1
ATOM 987 O O . LEU A 1 125 ? 22.604 5.243 -22.576 1.00 97.06 125 LEU A O 1
ATOM 991 N N . GLU A 1 126 ? 23.031 4.921 -20.392 1.00 97.56 126 GLU A N 1
ATOM 992 C CA . GLU A 1 126 ? 24.423 5.379 -20.435 1.00 97.56 126 GLU A CA 1
ATOM 993 C C . GLU A 1 126 ? 25.275 4.510 -21.368 1.00 97.56 126 GLU A C 1
ATOM 995 O O . GLU A 1 126 ? 26.006 5.037 -22.208 1.00 97.56 126 GLU A O 1
ATOM 1000 N N . ALA A 1 127 ? 25.142 3.183 -21.290 1.00 97.31 127 ALA A N 1
ATOM 1001 C CA . ALA A 1 127 ? 25.849 2.268 -22.184 1.00 97.31 127 ALA A CA 1
ATOM 1002 C C . ALA A 1 127 ? 25.459 2.483 -23.658 1.00 97.31 127 ALA A C 1
ATOM 1004 O O . ALA A 1 127 ? 26.333 2.508 -24.529 1.00 97.31 127 ALA A O 1
ATOM 1005 N N . GLY A 1 128 ? 24.166 2.682 -23.938 1.00 97.69 128 GLY A N 1
ATOM 1006 C CA . GLY A 1 128 ? 23.662 2.958 -25.283 1.00 97.69 128 GLY A CA 1
ATOM 1007 C C . GLY A 1 128 ? 24.181 4.280 -25.855 1.00 97.69 128 GLY A C 1
ATOM 1008 O O . GLY A 1 128 ? 24.674 4.309 -26.986 1.00 97.69 128 GLY A O 1
ATOM 1009 N N . ILE A 1 129 ? 24.132 5.358 -25.064 1.00 97.31 129 ILE A N 1
ATOM 1010 C CA . ILE A 1 129 ? 24.642 6.682 -25.456 1.00 97.31 129 ILE A CA 1
ATOM 1011 C C . ILE A 1 129 ? 26.146 6.614 -25.719 1.00 97.31 129 ILE A C 1
ATOM 1013 O O . ILE A 1 129 ? 26.595 7.034 -26.784 1.00 97.31 129 ILE A O 1
ATOM 1017 N N . ASN A 1 130 ? 26.918 6.029 -24.800 1.00 96.94 130 ASN A N 1
ATOM 1018 C CA . ASN A 1 130 ? 28.369 5.919 -24.940 1.00 96.94 130 ASN A CA 1
ATOM 1019 C C . ASN A 1 130 ? 28.757 5.076 -26.163 1.00 96.94 130 ASN A C 1
ATOM 1021 O O . ASN A 1 130 ? 29.672 5.441 -26.902 1.00 96.94 130 ASN A O 1
ATOM 1025 N N . GLY A 1 131 ? 28.033 3.982 -26.419 1.00 97.38 131 GLY A N 1
ATOM 1026 C CA . GLY A 1 131 ? 28.233 3.152 -27.605 1.00 97.38 131 GLY A CA 1
ATOM 1027 C C . GLY A 1 131 ? 27.972 3.913 -28.907 1.00 97.38 131 GLY A C 1
ATOM 1028 O O . GLY A 1 131 ? 28.795 3.864 -29.822 1.00 97.38 131 GLY A O 1
ATOM 1029 N N . CYS A 1 132 ? 26.865 4.656 -28.984 1.00 96.69 132 CYS A N 1
ATOM 1030 C CA . CYS A 1 132 ? 26.537 5.475 -30.153 1.00 96.69 132 CYS A CA 1
ATOM 1031 C C . CYS A 1 132 ? 27.540 6.619 -30.352 1.00 96.69 132 CYS A C 1
ATOM 1033 O O . CYS A 1 132 ? 27.957 6.885 -31.479 1.00 96.69 132 CYS A O 1
ATOM 1035 N N . SER A 1 133 ? 27.945 7.275 -29.264 1.00 97.75 133 SER A N 1
ATOM 1036 C CA . SER A 1 133 ? 28.907 8.376 -29.301 1.00 97.75 133 SER A CA 1
ATOM 1037 C C . SER A 1 133 ? 30.265 7.896 -29.813 1.00 97.75 133 SER A C 1
ATOM 1039 O O . SER A 1 133 ? 30.830 8.522 -30.705 1.00 97.75 133 SER A O 1
ATOM 1041 N N . LYS A 1 134 ? 30.734 6.732 -29.342 1.00 96.88 134 LYS A N 1
ATOM 1042 C CA . LYS A 1 134 ? 31.973 6.114 -29.827 1.00 96.88 134 LYS A CA 1
ATOM 1043 C C . LYS A 1 134 ? 31.899 5.750 -31.312 1.00 96.88 134 LYS A C 1
ATOM 1045 O O . LYS A 1 134 ? 32.811 6.071 -32.060 1.00 96.88 134 LYS A O 1
ATOM 1050 N N . GLN A 1 135 ? 30.796 5.145 -31.764 1.00 97.75 135 GLN A N 1
ATOM 1051 C CA . GLN A 1 135 ? 30.615 4.838 -33.191 1.00 97.75 135 GLN A CA 1
ATOM 1052 C C . GLN A 1 135 ? 30.625 6.092 -34.072 1.00 97.75 135 GLN A C 1
ATOM 1054 O O . GLN A 1 135 ? 31.120 6.049 -35.199 1.00 97.75 135 GLN A O 1
ATOM 1059 N N . LEU A 1 136 ? 30.044 7.193 -33.590 1.00 96.69 136 LEU A N 1
ATOM 1060 C CA . LEU A 1 136 ? 30.050 8.462 -34.310 1.00 96.69 136 LEU A CA 1
ATOM 1061 C C . LEU A 1 136 ? 31.464 9.047 -34.387 1.00 96.69 136 LEU A C 1
ATOM 1063 O O . LEU A 1 136 ? 31.868 9.510 -35.451 1.00 96.69 136 LEU A O 1
ATOM 1067 N N . GLU A 1 137 ? 32.205 8.998 -33.282 1.00 97.69 137 GLU A N 1
ATOM 1068 C CA . GLU A 1 137 ? 33.589 9.465 -33.199 1.00 97.69 137 GLU A CA 1
ATOM 1069 C C . GLU A 1 137 ? 34.517 8.663 -34.122 1.00 97.69 137 GLU A C 1
ATOM 1071 O O . GLU A 1 137 ? 35.257 9.256 -34.907 1.00 97.69 137 GLU A O 1
ATOM 1076 N N . ASP A 1 138 ? 34.398 7.332 -34.125 1.00 97.69 138 ASP A N 1
ATOM 1077 C CA . ASP A 1 138 ? 35.150 6.449 -35.024 1.00 97.69 138 ASP A CA 1
ATOM 1078 C C . ASP A 1 138 ? 34.874 6.797 -36.501 1.00 97.69 138 ASP A C 1
ATOM 1080 O O . ASP A 1 138 ? 35.806 7.023 -37.274 1.00 97.69 138 ASP A O 1
ATOM 1084 N N . LYS A 1 139 ? 33.597 6.960 -36.889 1.00 97.88 139 LYS A N 1
ATOM 1085 C CA . LYS A 1 139 ? 33.232 7.370 -38.260 1.00 97.88 139 LYS A CA 1
ATOM 1086 C C . LYS A 1 139 ? 33.762 8.754 -38.634 1.00 97.88 139 LYS A C 1
ATOM 1088 O O . LYS A 1 139 ? 34.126 8.979 -39.786 1.00 97.88 139 LYS A O 1
ATOM 1093 N N . LEU A 1 140 ? 33.761 9.699 -37.696 1.00 97.25 140 LEU A N 1
ATOM 1094 C CA . LEU A 1 140 ? 34.252 11.054 -37.939 1.00 97.25 140 LEU A CA 1
ATOM 1095 C C . LEU A 1 140 ? 35.773 11.062 -38.138 1.00 97.25 140 LEU A C 1
ATOM 1097 O O . LEU A 1 140 ? 36.271 11.757 -39.025 1.00 97.25 140 LEU A O 1
ATOM 1101 N N . ASN A 1 141 ? 36.495 10.236 -37.381 1.00 97.12 141 ASN A N 1
ATOM 1102 C CA . ASN A 1 141 ? 37.929 10.024 -37.555 1.00 97.12 141 ASN A CA 1
ATOM 1103 C C . ASN A 1 141 ? 38.253 9.372 -38.907 1.00 97.12 141 ASN A C 1
ATOM 1105 O O . ASN A 1 141 ? 39.175 9.826 -39.590 1.00 97.12 141 ASN A O 1
ATOM 1109 N N . ASP A 1 142 ? 37.471 8.375 -39.329 1.00 97.56 142 ASP A N 1
ATOM 1110 C CA . ASP A 1 142 ? 37.626 7.735 -40.640 1.00 97.56 142 ASP A CA 1
ATOM 1111 C C . ASP A 1 142 ? 37.441 8.739 -41.787 1.00 97.56 142 ASP A C 1
ATOM 1113 O O . ASP A 1 142 ? 38.297 8.833 -42.671 1.00 97.56 142 ASP A O 1
ATOM 1117 N N . TYR A 1 143 ? 36.379 9.556 -41.747 1.00 97.31 143 TYR A N 1
ATOM 1118 C CA . TYR A 1 143 ? 36.172 10.613 -42.743 1.00 97.31 143 TYR A CA 1
ATOM 1119 C C . TYR A 1 143 ? 37.283 11.662 -42.723 1.00 97.31 143 TYR A C 1
ATOM 1121 O O . TYR A 1 143 ? 37.720 12.105 -43.784 1.00 97.31 143 TYR A O 1
ATOM 1129 N N . SER A 1 144 ? 37.757 12.056 -41.539 1.00 97.31 144 SER A N 1
ATOM 1130 C CA . SER A 1 144 ? 38.859 13.014 -41.398 1.00 97.31 144 SER A CA 1
ATOM 1131 C C . SER A 1 144 ? 40.140 12.490 -42.053 1.00 97.31 144 SER A C 1
ATOM 1133 O O . SER A 1 144 ? 40.809 13.214 -42.796 1.00 97.31 144 SER A O 1
ATOM 1135 N N . LYS A 1 145 ? 40.440 11.198 -41.865 1.00 96.06 145 LYS A N 1
ATOM 1136 C CA . LYS A 1 145 ? 41.575 10.527 -42.502 1.00 96.06 145 LYS A CA 1
ATOM 1137 C C . LYS A 1 145 ? 41.428 10.477 -44.024 1.00 96.06 145 LYS A C 1
ATOM 1139 O O . LYS A 1 145 ? 42.353 10.873 -44.728 1.00 96.06 145 LYS A O 1
ATOM 1144 N N . GLU A 1 146 ? 40.268 10.055 -44.530 1.00 96.94 146 GLU A N 1
ATOM 1145 C CA . GLU A 1 146 ? 40.005 10.003 -45.975 1.00 96.94 146 GLU A CA 1
ATOM 1146 C C . GLU A 1 146 ? 40.112 11.394 -46.619 1.00 96.94 146 GLU A C 1
ATOM 1148 O O . GLU A 1 146 ? 40.667 11.553 -47.709 1.00 96.94 146 GLU A O 1
ATOM 1153 N N . PHE A 1 147 ? 39.615 12.424 -45.933 1.00 96.19 147 PHE A N 1
ATOM 1154 C CA . PHE A 1 147 ? 39.720 13.803 -46.391 1.00 96.19 147 PHE A CA 1
ATOM 1155 C C . PHE A 1 147 ? 41.176 14.286 -46.408 1.00 96.19 147 PHE A C 1
ATOM 1157 O O . PHE A 1 147 ? 41.600 14.906 -47.384 1.00 96.19 147 PHE A O 1
ATOM 1164 N N . GLY A 1 148 ? 41.961 13.954 -45.379 1.00 95.56 148 GLY A N 1
ATOM 1165 C CA . GLY A 1 148 ? 43.396 14.241 -45.323 1.00 95.56 148 GLY A CA 1
ATOM 1166 C C . GLY A 1 148 ? 44.180 13.583 -46.462 1.00 95.56 148 GLY A C 1
ATOM 1167 O O . GLY A 1 148 ? 44.982 14.246 -47.123 1.00 95.56 148 GLY A O 1
ATOM 1168 N N . ASP A 1 149 ? 43.893 12.313 -46.759 1.00 96.00 149 ASP A N 1
ATOM 1169 C CA . ASP A 1 149 ? 44.508 11.594 -47.880 1.00 96.00 149 ASP A CA 1
ATOM 1170 C C . ASP A 1 149 ? 44.154 12.249 -49.230 1.00 96.00 149 ASP A C 1
ATOM 1172 O O . ASP A 1 149 ? 45.028 12.436 -50.082 1.00 96.00 149 ASP A O 1
ATOM 1176 N N . ARG A 1 150 ? 42.896 12.679 -49.416 1.00 96.31 150 ARG A N 1
ATOM 1177 C CA . ARG A 1 150 ? 42.463 13.416 -50.620 1.00 96.31 150 ARG A CA 1
ATOM 1178 C C . ARG A 1 150 ? 43.166 14.765 -50.769 1.00 96.31 150 ARG A C 1
ATOM 1180 O O . ARG A 1 150 ? 43.600 15.084 -51.876 1.00 96.31 150 ARG A O 1
ATOM 1187 N N . ILE A 1 151 ? 43.305 15.540 -49.688 1.00 95.81 151 ILE A N 1
ATOM 1188 C CA . ILE A 1 151 ? 44.056 16.809 -49.699 1.00 95.81 151 ILE A CA 1
ATOM 1189 C C . ILE A 1 151 ? 45.502 16.559 -50.136 1.00 95.81 151 ILE A C 1
ATOM 1191 O O . ILE A 1 151 ? 45.992 17.244 -51.032 1.00 95.81 151 ILE A O 1
ATOM 1195 N N . ARG A 1 152 ? 46.158 15.536 -49.577 1.00 95.06 152 ARG A N 1
ATOM 1196 C CA . ARG A 1 152 ? 47.544 15.190 -49.914 1.00 95.06 152 ARG A CA 1
ATOM 1197 C C . ARG A 1 152 ? 47.721 14.856 -51.398 1.00 95.06 152 ARG A C 1
ATOM 1199 O O . ARG A 1 152 ? 48.674 15.317 -52.023 1.00 95.06 152 ARG A O 1
ATOM 1206 N N . ILE A 1 153 ? 46.795 14.087 -51.976 1.00 94.12 153 ILE A N 1
ATOM 1207 C CA . ILE A 1 153 ? 46.810 13.768 -53.413 1.00 94.12 153 ILE A CA 1
ATOM 1208 C C . ILE A 1 153 ? 46.649 15.043 -54.255 1.00 94.12 153 ILE A C 1
ATOM 1210 O O . ILE A 1 153 ? 47.360 15.224 -55.245 1.00 94.12 153 ILE A O 1
ATOM 1214 N N . LEU A 1 154 ? 45.736 15.942 -53.872 1.00 91.62 154 LEU A N 1
ATOM 1215 C CA . LEU A 1 154 ? 45.525 17.209 -54.580 1.00 91.62 154 LEU A CA 1
ATOM 1216 C C . LEU A 1 154 ? 46.767 18.107 -54.538 1.00 91.62 154 LEU A C 1
ATOM 1218 O O . LEU A 1 154 ? 47.130 18.692 -55.561 1.00 91.62 154 LEU A O 1
ATOM 1222 N N . GLU A 1 155 ? 47.443 18.184 -53.392 1.00 91.81 155 GLU A N 1
ATOM 1223 C CA . GLU A 1 155 ? 48.710 18.908 -53.254 1.00 91.81 155 GLU A CA 1
ATOM 1224 C C . GLU A 1 155 ? 49.791 18.335 -54.182 1.00 91.81 155 GLU A C 1
ATOM 1226 O O . GLU A 1 155 ? 50.496 19.095 -54.853 1.00 91.81 155 GLU A O 1
ATOM 1231 N N . GLU A 1 156 ? 49.887 17.007 -54.287 1.00 91.31 156 GLU A N 1
ATOM 1232 C CA . GLU A 1 156 ? 50.850 16.339 -55.167 1.00 91.31 156 GLU A CA 1
ATOM 1233 C C . GLU A 1 156 ? 50.574 16.621 -56.658 1.00 91.31 156 GLU A C 1
ATOM 1235 O O . GLU A 1 156 ? 51.494 16.922 -57.427 1.00 91.31 156 GLU A O 1
ATOM 1240 N N . ILE A 1 157 ? 49.305 16.577 -57.081 1.00 90.50 157 ILE A N 1
ATOM 1241 C CA . ILE A 1 157 ? 48.900 16.917 -58.456 1.00 90.50 157 ILE A CA 1
ATOM 1242 C C . ILE A 1 157 ? 49.226 18.387 -58.768 1.00 90.50 157 ILE A C 1
ATOM 1244 O O . ILE A 1 157 ? 49.771 18.684 -59.834 1.00 90.50 157 ILE A O 1
ATOM 1248 N N . ALA A 1 158 ? 48.953 19.304 -57.836 1.00 88.38 158 ALA A N 1
ATOM 1249 C CA . ALA A 1 158 ? 49.236 20.728 -58.010 1.00 88.38 158 ALA A CA 1
ATOM 1250 C C . ALA A 1 158 ? 50.741 21.023 -58.163 1.00 88.38 158 ALA A C 1
ATOM 1252 O O . ALA A 1 158 ? 51.117 21.896 -58.949 1.00 88.38 158 ALA A O 1
ATOM 1253 N N . GLN A 1 159 ? 51.611 20.290 -57.457 1.00 87.62 159 GLN A N 1
ATOM 1254 C CA . GLN A 1 159 ? 53.067 20.409 -57.606 1.00 87.62 159 GLN A CA 1
ATOM 1255 C C . GLN A 1 159 ? 53.552 19.908 -58.973 1.00 87.62 159 GLN A C 1
ATOM 1257 O O . GLN A 1 159 ? 54.386 20.561 -59.600 1.00 87.62 159 GLN A O 1
ATOM 1262 N N . ARG A 1 160 ? 52.997 18.794 -59.472 1.00 85.06 160 ARG A N 1
ATOM 1263 C CA . ARG A 1 160 ? 53.359 18.215 -60.779 1.00 85.06 160 ARG A CA 1
ATOM 1264 C C . ARG A 1 160 ? 52.982 19.134 -61.950 1.00 85.06 160 ARG A C 1
ATOM 1266 O O . ARG A 1 160 ? 53.762 19.269 -62.888 1.00 85.06 160 ARG A O 1
ATOM 1273 N N . ASN A 1 161 ? 51.845 19.826 -61.863 1.00 75.75 161 ASN A N 1
ATOM 1274 C CA . ASN A 1 161 ? 51.396 20.760 -62.903 1.00 75.75 161 ASN A CA 1
ATOM 1275 C C . ASN A 1 161 ? 52.251 22.038 -63.003 1.00 75.75 161 ASN A C 1
ATOM 1277 O O . ASN A 1 161 ? 52.330 22.622 -64.078 1.00 75.75 161 ASN A O 1
ATOM 1281 N N . LYS A 1 162 ? 52.948 22.454 -61.935 1.00 69.94 162 LYS A N 1
ATOM 1282 C CA . LYS A 1 162 ? 53.871 23.608 -61.973 1.00 69.94 162 LYS A CA 1
ATOM 1283 C C . LYS A 1 162 ? 55.204 23.329 -62.688 1.00 69.94 162 LYS A C 1
ATOM 1285 O O . LYS A 1 162 ? 55.939 24.269 -62.960 1.00 69.94 162 LYS A O 1
ATOM 1290 N N . GLY A 1 163 ? 55.535 22.065 -62.974 1.00 56.94 163 GLY A N 1
ATOM 1291 C CA . GLY A 1 163 ? 56.775 21.667 -63.660 1.00 56.94 163 GLY A CA 1
ATOM 1292 C C . GLY A 1 163 ? 56.652 21.490 -65.179 1.00 56.94 163 GLY A C 1
ATOM 1293 O O . GLY A 1 163 ? 57.635 21.134 -65.821 1.00 56.94 163 GLY A O 1
ATOM 1294 N N . SER A 1 164 ? 55.463 21.708 -65.752 1.00 51.66 164 SER A N 1
ATOM 1295 C CA . SER A 1 164 ? 55.155 21.491 -67.172 1.00 51.66 164 SER A CA 1
ATOM 1296 C C . SER A 1 164 ? 54.772 22.805 -67.864 1.00 51.66 164 SER A C 1
ATOM 1298 O O . SER A 1 164 ? 53.673 22.939 -68.394 1.00 51.66 164 SER A O 1
ATOM 1300 N N . GLU A 1 165 ? 55.680 23.779 -67.871 1.00 51.31 165 GLU A N 1
ATOM 1301 C CA . GLU A 1 165 ? 55.600 24.947 -68.755 1.00 51.31 165 GLU A CA 1
ATOM 1302 C C . GLU A 1 165 ? 56.817 24.971 -69.689 1.00 51.31 165 GLU A C 1
ATOM 1304 O O . GLU A 1 165 ? 57.793 25.666 -69.425 1.00 51.31 165 GLU A O 1
ATOM 1309 N N . THR A 1 166 ? 56.766 24.225 -70.798 1.00 37.69 166 THR A N 1
ATOM 1310 C CA . THR A 1 166 ? 57.540 24.541 -72.011 1.00 37.69 166 THR A CA 1
ATOM 1311 C C . THR A 1 166 ? 56.812 24.086 -73.285 1.00 37.69 166 THR A C 1
ATOM 1313 O O . THR A 1 166 ? 56.361 22.948 -73.387 1.00 37.69 166 THR A O 1
ATOM 1316 N N . CYS A 1 167 ? 56.793 25.013 -74.256 1.00 32.78 167 CYS A N 1
ATOM 1317 C CA . CYS A 1 167 ? 56.429 24.920 -75.684 1.00 32.78 167 CYS A CA 1
ATOM 1318 C C . CYS A 1 167 ? 54.973 25.252 -76.096 1.00 32.78 167 CYS A C 1
ATOM 1320 O O . CYS A 1 167 ? 54.090 24.401 -76.100 1.00 32.78 167 CYS A O 1
ATOM 1322 N N . THR A 1 168 ? 54.776 26.534 -76.464 1.00 37.19 168 THR A N 1
ATOM 1323 C CA . THR A 1 168 ? 54.395 27.050 -77.815 1.00 37.19 168 THR A CA 1
ATOM 1324 C C . THR A 1 168 ? 53.619 26.072 -78.722 1.00 37.19 168 THR A C 1
ATOM 1326 O O . THR A 1 168 ? 54.069 24.954 -78.919 1.00 37.19 168 THR A O 1
ATOM 1329 N N . GLU A 1 169 ? 52.536 26.391 -79.431 1.00 38.22 169 GLU A N 1
ATOM 1330 C CA . GLU A 1 169 ? 52.063 27.625 -80.070 1.00 38.22 169 GLU A CA 1
ATOM 1331 C C . GLU A 1 169 ? 50.687 27.315 -80.714 1.00 38.22 169 GLU A C 1
ATOM 1333 O O . GLU A 1 169 ? 50.339 26.149 -80.893 1.00 38.22 169 GLU A O 1
ATOM 1338 N N . SER A 1 170 ? 50.023 28.354 -81.229 1.00 36.47 170 SER A N 1
ATOM 1339 C CA . SER A 1 170 ? 49.087 28.326 -82.375 1.00 36.47 170 SER A CA 1
ATOM 1340 C C . SER A 1 170 ? 47.586 28.389 -82.079 1.00 36.47 170 SER A C 1
ATOM 1342 O O . SER A 1 170 ? 46.876 27.406 -81.900 1.00 36.47 170 SER A O 1
ATOM 1344 N N . ILE A 1 171 ? 47.132 29.636 -82.152 1.00 49.88 171 ILE A N 1
ATOM 1345 C CA . ILE A 1 171 ? 45.831 30.133 -82.600 1.00 49.88 171 ILE A CA 1
ATOM 1346 C C . ILE A 1 171 ? 45.171 29.224 -83.653 1.00 49.88 171 ILE A C 1
ATOM 1348 O O . ILE A 1 171 ? 45.718 29.084 -84.742 1.00 49.88 171 ILE A O 1
ATOM 1352 N N . VAL A 1 172 ? 43.945 28.755 -83.381 1.00 36.31 172 VAL A N 1
ATOM 1353 C CA . VAL A 1 172 ? 42.871 28.599 -84.381 1.00 36.31 172 VAL A CA 1
ATOM 1354 C C . VAL A 1 172 ? 41.517 28.873 -83.709 1.00 36.31 172 VAL A C 1
ATOM 1356 O O . VAL A 1 172 ? 41.107 28.201 -82.770 1.00 36.31 172 VAL A O 1
ATOM 1359 N N . SER A 1 173 ? 40.815 29.877 -84.218 1.00 39.38 173 SER A N 1
ATOM 1360 C CA . SER A 1 173 ? 39.348 29.930 -84.329 1.00 39.38 173 SER A CA 1
ATOM 1361 C C . SER A 1 173 ? 39.057 29.864 -85.843 1.00 39.38 173 SER A C 1
ATOM 1363 O O . SER A 1 173 ? 39.964 30.262 -86.586 1.00 39.38 173 SER A O 1
ATOM 1365 N N . PRO A 1 174 ? 37.878 29.430 -86.350 1.00 51.03 174 PRO A N 1
ATOM 1366 C CA . PRO A 1 174 ? 36.567 29.809 -85.808 1.00 51.03 174 PRO A CA 1
ATOM 1367 C C . PRO A 1 174 ? 35.399 28.798 -85.998 1.00 51.03 174 PRO A C 1
ATOM 1369 O O . PRO A 1 174 ? 35.547 27.734 -86.586 1.00 51.03 174 PRO A O 1
ATOM 1372 N N . GLU A 1 175 ? 34.234 29.243 -85.512 1.00 33.75 175 GLU A N 1
ATOM 1373 C CA . GLU A 1 175 ? 32.859 29.019 -86.009 1.00 33.75 175 GLU A CA 1
ATOM 1374 C C . GLU A 1 175 ? 31.864 28.132 -85.230 1.00 33.75 175 GLU A C 1
ATOM 1376 O O . GLU A 1 175 ? 32.008 26.925 -85.061 1.00 33.75 175 GLU A O 1
ATOM 1381 N N . ASP A 1 176 ? 30.799 28.849 -84.843 1.00 37.12 176 ASP A N 1
ATOM 1382 C CA . ASP A 1 176 ? 29.372 28.543 -84.939 1.00 37.12 176 ASP A CA 1
ATOM 1383 C C . ASP A 1 176 ? 28.703 27.538 -83.999 1.00 37.12 176 ASP A C 1
ATOM 1385 O O . ASP A 1 176 ? 28.733 26.322 -84.156 1.00 37.12 176 ASP A O 1
ATOM 1389 N N . GLY A 1 177 ? 27.930 28.112 -83.070 1.00 33.03 177 GLY A N 1
ATOM 1390 C CA . GLY A 1 177 ? 26.961 27.392 -82.253 1.00 33.03 177 GLY A CA 1
ATOM 1391 C C . GLY A 1 177 ? 26.368 28.250 -81.137 1.00 33.03 177 GLY A C 1
ATOM 1392 O O . GLY A 1 177 ? 26.724 28.094 -79.977 1.00 33.03 177 GLY A O 1
ATOM 1393 N N . LYS A 1 178 ? 25.484 29.179 -81.510 1.00 43.25 178 LYS A N 1
ATOM 1394 C CA . LYS A 1 178 ? 24.452 29.855 -80.694 1.00 43.25 178 LYS A CA 1
ATOM 1395 C C . LYS A 1 178 ? 24.189 29.217 -79.302 1.00 43.25 178 LYS A C 1
ATOM 1397 O O . LYS A 1 178 ? 23.711 28.085 -79.260 1.00 43.25 178 LYS A O 1
ATOM 1402 N N . PRO A 1 179 ? 24.367 29.923 -78.166 1.00 38.56 179 PRO A N 1
ATOM 1403 C CA . PRO A 1 179 ? 23.860 29.445 -76.884 1.00 38.56 179 PRO A CA 1
ATOM 1404 C C . PRO A 1 179 ? 22.386 29.841 -76.743 1.00 38.56 179 PRO A C 1
ATOM 1406 O O . PRO A 1 179 ? 22.051 30.983 -76.426 1.00 38.56 179 PRO A O 1
ATOM 1409 N N . GLU A 1 180 ? 21.498 28.891 -77.027 1.00 33.81 180 GLU A N 1
ATOM 1410 C CA . GLU A 1 180 ? 20.069 29.006 -76.749 1.00 33.81 180 GLU A CA 1
ATOM 1411 C C . GLU A 1 180 ? 19.772 28.425 -75.358 1.00 33.81 180 GLU A C 1
ATOM 1413 O O . GLU A 1 180 ? 20.246 27.355 -74.982 1.00 33.81 180 GLU A O 1
ATOM 1418 N N . LEU A 1 181 ? 19.026 29.217 -74.593 1.00 43.50 181 LEU A N 1
ATOM 1419 C CA . LEU A 1 181 ? 18.461 28.981 -73.269 1.00 43.50 181 LEU A CA 1
ATOM 1420 C C . LEU A 1 181 ? 17.992 27.527 -73.040 1.00 43.50 181 LEU A C 1
ATOM 1422 O O . LEU A 1 181 ? 17.141 27.029 -73.772 1.00 43.50 181 LEU A O 1
ATOM 1426 N N . ILE A 1 182 ? 18.464 26.890 -71.966 1.00 34.62 182 ILE A N 1
ATOM 1427 C CA . ILE A 1 182 ? 17.838 25.699 -71.364 1.00 34.62 182 ILE A CA 1
ATOM 1428 C C . ILE A 1 182 ? 17.908 25.934 -69.848 1.00 34.62 182 ILE A C 1
ATOM 1430 O O . ILE A 1 182 ? 18.959 25.783 -69.236 1.00 34.62 182 ILE A O 1
ATOM 1434 N N . THR A 1 183 ? 16.962 26.665 -69.258 1.00 33.66 183 THR A N 1
ATOM 1435 C CA . THR A 1 183 ? 15.670 26.175 -68.745 1.00 33.66 183 THR A CA 1
ATOM 1436 C C . THR A 1 183 ? 15.831 24.951 -67.848 1.00 33.66 183 THR A C 1
ATOM 1438 O O . THR A 1 183 ? 16.149 23.855 -68.298 1.00 33.66 183 THR A O 1
ATOM 1441 N N . GLU A 1 184 ? 15.582 25.176 -66.560 1.00 44.25 184 GLU A N 1
ATOM 1442 C CA . GLU A 1 184 ? 15.419 24.162 -65.522 1.00 44.25 184 GLU A CA 1
ATOM 1443 C C . GLU A 1 184 ? 14.599 22.954 -66.009 1.00 44.25 184 GLU A C 1
ATOM 1445 O O . GLU A 1 184 ? 13.480 23.138 -66.500 1.00 44.25 184 GLU A O 1
ATOM 1450 N N . PRO A 1 185 ? 15.051 21.707 -65.796 1.00 38.53 185 PRO A N 1
ATOM 1451 C CA . PRO A 1 185 ? 14.154 20.575 -65.847 1.00 38.53 185 PRO A CA 1
ATOM 1452 C C . PRO A 1 185 ? 13.466 20.449 -64.487 1.00 38.53 185 PRO A C 1
ATOM 1454 O O . PRO A 1 185 ? 13.938 19.780 -63.568 1.00 38.53 185 PRO A O 1
ATOM 1457 N N . GLN A 1 186 ? 12.306 21.096 -64.389 1.00 43.22 186 GLN A N 1
ATOM 1458 C CA . GLN A 1 186 ? 11.222 20.683 -63.505 1.00 43.22 186 GLN A CA 1
ATOM 1459 C C . GLN A 1 186 ? 10.841 19.240 -63.869 1.00 43.22 186 GLN A C 1
ATOM 1461 O O . GLN A 1 186 ? 10.148 19.001 -64.859 1.00 43.22 186 GLN A O 1
ATOM 1466 N N . LEU A 1 187 ? 11.302 18.260 -63.090 1.00 29.52 187 LEU A N 1
ATOM 1467 C CA . LEU A 1 187 ? 10.939 16.857 -63.288 1.00 29.52 187 LEU A CA 1
ATOM 1468 C C . LEU A 1 187 ? 9.569 16.566 -62.650 1.00 29.52 187 LEU A C 1
ATOM 1470 O O . LEU A 1 187 ? 9.455 15.844 -61.667 1.00 29.52 187 LEU A O 1
ATOM 1474 N N . ASN A 1 188 ? 8.514 17.127 -63.244 1.00 40.19 188 ASN A N 1
ATOM 1475 C CA . ASN A 1 188 ? 7.163 16.586 -63.136 1.00 40.19 188 ASN A CA 1
ATOM 1476 C C . ASN A 1 188 ? 6.877 15.760 -64.393 1.00 40.19 188 ASN A C 1
ATOM 1478 O O . ASN A 1 188 ? 6.376 16.260 -65.395 1.00 40.19 188 ASN A O 1
ATOM 1482 N N . SER A 1 189 ? 7.177 14.468 -64.322 1.00 36.69 189 SER A N 1
ATOM 1483 C CA . SER A 1 189 ? 6.378 13.440 -64.989 1.00 36.69 189 SER A CA 1
ATOM 1484 C C . SER A 1 189 ? 6.557 12.138 -64.215 1.00 36.69 189 SER A C 1
ATOM 1486 O O . SER A 1 189 ? 7.568 11.453 -64.328 1.00 36.69 189 SER A O 1
ATOM 1488 N N . CYS A 1 190 ? 5.587 11.826 -63.354 1.00 30.86 190 CYS A N 1
ATOM 1489 C CA . CYS A 1 190 ? 5.483 10.507 -62.742 1.00 30.86 190 CYS A CA 1
ATOM 1490 C C . CYS A 1 190 ? 5.195 9.488 -63.854 1.00 30.86 190 CYS A C 1
ATOM 1492 O O . CYS A 1 190 ? 4.141 9.588 -64.489 1.00 30.86 190 CYS A O 1
ATOM 1494 N N . PRO A 1 191 ? 6.060 8.488 -64.087 1.00 37.84 191 PRO A N 1
ATOM 1495 C CA . PRO A 1 191 ? 5.657 7.314 -64.843 1.00 37.84 191 PRO A CA 1
ATOM 1496 C C . PRO A 1 191 ? 4.578 6.583 -64.027 1.00 37.84 191 PRO A C 1
ATOM 1498 O O . PRO A 1 191 ? 4.674 6.555 -62.794 1.00 37.84 191 PRO A O 1
ATOM 1501 N N . PRO A 1 192 ? 3.563 5.961 -64.649 1.00 35.81 192 PRO A N 1
ATOM 1502 C CA . PRO A 1 192 ? 2.692 5.060 -63.915 1.00 35.81 192 PRO A CA 1
ATOM 1503 C C . PRO A 1 192 ? 3.565 3.911 -63.401 1.00 35.81 192 PRO A C 1
ATOM 1505 O O . PRO A 1 192 ? 4.070 3.114 -64.190 1.00 35.81 192 PRO A O 1
ATOM 1508 N N . MET A 1 193 ? 3.790 3.850 -62.084 1.00 36.72 193 MET A N 1
ATOM 1509 C CA . MET A 1 193 ? 4.402 2.685 -61.452 1.00 36.72 193 MET A CA 1
ATOM 1510 C C . MET A 1 193 ? 3.497 1.494 -61.748 1.00 36.72 193 MET A C 1
ATOM 1512 O O . MET A 1 193 ? 2.444 1.313 -61.138 1.00 36.72 193 MET A O 1
ATOM 1516 N N . SER A 1 194 ? 3.889 0.677 -62.715 1.00 42.78 194 SER A N 1
ATOM 1517 C CA . SER A 1 194 ? 3.379 -0.675 -62.826 1.00 42.78 194 SER A CA 1
ATOM 1518 C C . SER A 1 194 ? 3.684 -1.373 -61.499 1.00 42.78 194 SER A C 1
ATOM 1520 O O . SER A 1 194 ? 4.844 -1.650 -61.208 1.00 42.78 194 SER A O 1
ATOM 1522 N N . ASN A 1 195 ? 2.647 -1.659 -60.701 1.00 52.12 195 ASN A N 1
ATOM 1523 C CA . ASN A 1 195 ? 2.685 -2.399 -59.423 1.00 52.12 195 ASN A CA 1
ATOM 1524 C C . ASN A 1 195 ? 3.185 -3.859 -59.561 1.00 52.12 195 ASN A C 1
ATOM 1526 O O . ASN A 1 195 ? 2.943 -4.698 -58.693 1.00 52.12 195 ASN A O 1
ATOM 1530 N N . ALA A 1 196 ? 3.838 -4.195 -60.672 1.00 50.59 196 ALA A N 1
ATOM 1531 C CA . ALA A 1 196 ? 4.316 -5.522 -61.001 1.00 50.59 196 ALA A CA 1
ATOM 1532 C C . ALA A 1 196 ? 5.567 -5.832 -60.167 1.00 50.59 196 ALA A C 1
ATOM 1534 O O . ALA A 1 196 ? 6.689 -5.591 -60.599 1.00 50.59 196 ALA A O 1
ATOM 1535 N N . GLY A 1 197 ? 5.360 -6.326 -58.947 1.00 61.66 197 GLY A N 1
ATOM 1536 C CA . GLY A 1 197 ? 6.440 -6.826 -58.094 1.00 61.66 197 GLY A CA 1
ATOM 1537 C C . GLY A 1 197 ? 6.244 -6.606 -56.599 1.00 61.66 197 GLY A C 1
ATOM 1538 O O . GLY A 1 197 ? 7.002 -7.166 -55.815 1.00 61.66 197 GLY A O 1
ATOM 1539 N N . VAL A 1 198 ? 5.240 -5.827 -56.182 1.00 74.75 198 VAL A N 1
ATOM 1540 C CA . VAL A 1 198 ? 5.016 -5.564 -54.754 1.00 74.75 198 VAL A CA 1
ATOM 1541 C C . VAL A 1 198 ? 4.069 -6.615 -54.175 1.00 74.75 198 VAL A C 1
ATOM 1543 O O . VAL A 1 198 ? 2.949 -6.748 -54.676 1.00 74.75 198 VAL A O 1
ATOM 1546 N N . PRO A 1 199 ? 4.489 -7.370 -53.142 1.00 79.31 199 PRO A N 1
ATOM 1547 C CA . PRO A 1 199 ? 3.613 -8.304 -52.449 1.00 79.31 199 PRO A CA 1
ATOM 1548 C C . PRO A 1 199 ? 2.370 -7.583 -51.921 1.00 79.31 199 PRO A C 1
ATOM 1550 O O . PRO A 1 199 ? 2.453 -6.442 -51.476 1.00 79.31 199 PRO A O 1
ATOM 1553 N N . THR A 1 200 ? 1.216 -8.245 -51.934 1.00 89.94 200 THR A N 1
ATOM 1554 C CA . THR A 1 200 ? -0.013 -7.725 -51.316 1.00 89.94 200 THR A CA 1
ATOM 1555 C C . THR A 1 200 ? -0.276 -8.416 -49.985 1.00 89.94 200 THR A C 1
ATOM 1557 O O . THR A 1 200 ? -0.040 -9.617 -49.868 1.00 89.94 200 THR A O 1
ATOM 1560 N N . PHE A 1 201 ? -0.832 -7.688 -49.017 1.00 91.12 201 PHE A N 1
ATOM 1561 C CA . PHE A 1 201 ? -1.220 -8.228 -47.716 1.00 91.12 201 PHE A CA 1
ATOM 1562 C C . PHE A 1 201 ? -2.739 -8.204 -47.552 1.00 91.12 201 PHE A C 1
ATOM 1564 O O . PHE A 1 201 ? -3.345 -7.135 -47.471 1.00 91.12 201 PHE A O 1
ATOM 1571 N N . ASP A 1 202 ? -3.351 -9.387 -47.505 1.00 85.75 202 ASP A N 1
ATOM 1572 C CA . ASP A 1 202 ? -4.788 -9.589 -47.277 1.00 85.75 202 ASP A CA 1
ATOM 1573 C C . ASP A 1 202 ? -5.093 -10.295 -45.940 1.00 85.75 202 ASP A C 1
ATOM 1575 O O . ASP A 1 202 ? -6.250 -10.600 -45.662 1.00 85.75 202 ASP A O 1
ATOM 1579 N N . GLY A 1 203 ? -4.069 -10.547 -45.113 1.00 85.12 203 GLY A N 1
ATOM 1580 C CA . GLY A 1 203 ? -4.182 -11.237 -43.824 1.00 85.12 203 GLY A CA 1
ATOM 1581 C C . GLY A 1 203 ? -4.137 -12.770 -43.888 1.00 85.12 203 GLY A C 1
ATOM 1582 O O . GLY A 1 203 ? -4.272 -13.409 -42.849 1.00 85.12 203 GLY 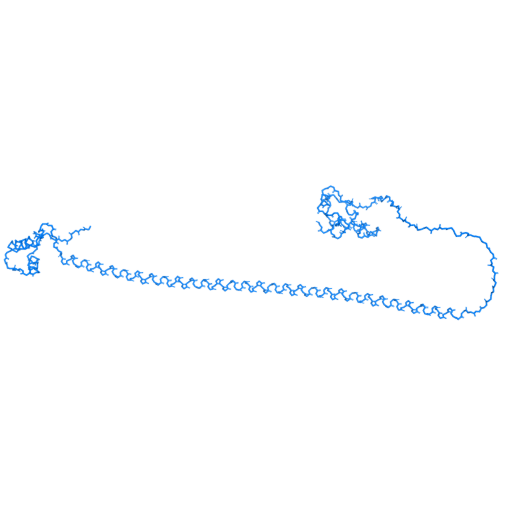A O 1
ATOM 1583 N N . LYS A 1 204 ? -3.942 -13.381 -45.070 1.00 82.44 204 LYS A N 1
ATOM 1584 C CA . LYS A 1 204 ? -3.815 -14.850 -45.198 1.00 82.44 204 LYS A CA 1
ATOM 1585 C C . LYS A 1 204 ? -2.421 -15.387 -44.881 1.00 82.44 204 LYS A C 1
ATOM 1587 O O . LYS A 1 204 ? -2.300 -16.539 -44.478 1.00 82.44 204 LYS A O 1
ATOM 1592 N N . MET A 1 205 ? -1.384 -14.580 -45.101 1.00 85.94 205 MET A N 1
ATOM 1593 C CA . MET A 1 205 ? -0.019 -14.870 -44.652 1.00 85.94 205 MET A CA 1
ATOM 1594 C C . MET A 1 205 ? 0.267 -14.135 -43.346 1.00 85.94 205 MET A C 1
ATOM 1596 O O . MET A 1 205 ? -0.419 -13.164 -43.018 1.00 85.94 205 MET A O 1
ATOM 1600 N N . THR A 1 206 ? 1.282 -14.577 -42.606 1.00 90.38 206 THR A N 1
ATOM 1601 C CA . THR A 1 206 ? 1.690 -13.859 -41.397 1.00 90.38 206 THR A CA 1
ATOM 1602 C C . THR A 1 206 ? 2.257 -12.482 -41.758 1.00 90.38 206 THR A C 1
ATOM 1604 O O . THR A 1 206 ? 2.768 -12.258 -42.860 1.00 90.38 206 THR A O 1
ATOM 1607 N N . TRP A 1 207 ? 2.154 -11.533 -40.827 1.00 90.00 207 TRP A N 1
ATOM 1608 C CA . TRP A 1 207 ? 2.706 -10.189 -41.016 1.00 90.00 207 TRP A CA 1
ATOM 1609 C C . TRP A 1 207 ? 4.228 -10.206 -41.214 1.00 90.00 207 TRP A C 1
ATOM 1611 O O . TRP A 1 207 ? 4.756 -9.434 -42.013 1.00 90.00 207 TRP A O 1
ATOM 1621 N N . GLU A 1 208 ? 4.933 -11.105 -40.526 1.00 90.75 208 GLU A N 1
ATOM 1622 C CA . GLU A 1 208 ? 6.392 -11.235 -40.602 1.00 90.75 208 GLU A CA 1
ATOM 1623 C C . GLU A 1 208 ? 6.855 -11.730 -41.978 1.00 90.75 208 GLU A C 1
ATOM 1625 O O . GLU A 1 208 ? 7.789 -11.163 -42.556 1.00 90.75 208 GLU A O 1
ATOM 1630 N N . ASP A 1 209 ? 6.151 -12.712 -42.548 1.00 85.31 209 ASP A N 1
ATOM 1631 C CA . ASP A 1 209 ? 6.430 -13.221 -43.896 1.00 85.31 209 ASP A CA 1
ATOM 1632 C C . ASP A 1 209 ? 6.208 -12.131 -44.951 1.00 85.31 209 ASP A C 1
ATOM 1634 O O . ASP A 1 209 ? 7.064 -11.883 -45.808 1.00 85.31 209 ASP A O 1
ATOM 1638 N N . PHE A 1 210 ? 5.082 -11.417 -44.851 1.00 92.56 210 PHE A N 1
ATOM 1639 C CA . PHE A 1 210 ? 4.776 -10.297 -45.736 1.00 92.56 210 PHE A CA 1
ATOM 1640 C C . PHE A 1 210 ? 5.832 -9.190 -45.643 1.00 92.56 210 PHE A C 1
ATOM 1642 O O . PHE A 1 210 ? 6.347 -8.733 -46.667 1.00 92.56 210 PHE A O 1
ATOM 1649 N N . ARG A 1 211 ? 6.183 -8.772 -44.422 1.00 90.56 211 ARG A N 1
ATOM 1650 C CA . ARG A 1 211 ? 7.169 -7.715 -44.175 1.00 90.56 211 ARG A CA 1
ATOM 1651 C C . ARG A 1 211 ? 8.532 -8.082 -44.752 1.00 90.56 211 ARG A C 1
ATOM 1653 O O . ARG A 1 211 ? 9.188 -7.224 -45.335 1.00 90.56 211 ARG A O 1
ATOM 1660 N N . THR A 1 212 ? 8.933 -9.345 -44.642 1.00 90.19 212 THR A N 1
ATOM 1661 C CA . THR A 1 212 ? 10.201 -9.839 -45.197 1.00 90.19 212 THR A CA 1
ATOM 1662 C C . THR A 1 212 ? 10.228 -9.725 -46.723 1.00 90.19 212 THR A C 1
ATOM 1664 O O . THR A 1 212 ? 11.192 -9.204 -47.294 1.00 90.19 212 THR A O 1
ATOM 1667 N N . LEU A 1 213 ? 9.150 -10.135 -47.399 1.00 86.81 213 LEU A N 1
ATOM 1668 C CA . LEU A 1 213 ? 9.022 -10.000 -48.854 1.00 86.81 213 LEU A CA 1
ATOM 1669 C C . LEU A 1 213 ? 8.970 -8.530 -49.290 1.00 86.81 213 LEU A C 1
ATOM 1671 O O . LEU A 1 213 ? 9.622 -8.141 -50.261 1.00 86.81 213 LEU A O 1
ATOM 1675 N N . PHE A 1 214 ? 8.230 -7.704 -48.552 1.00 92.88 214 PHE A N 1
ATOM 1676 C CA . PHE A 1 214 ? 8.095 -6.277 -48.818 1.00 92.88 214 PHE A CA 1
ATOM 1677 C C . PHE A 1 214 ? 9.431 -5.533 -48.671 1.00 92.88 214 PHE A C 1
ATOM 1679 O O . PHE A 1 214 ? 9.802 -4.762 -49.554 1.00 92.88 214 PHE A O 1
ATOM 1686 N N . GLU A 1 215 ? 10.190 -5.789 -47.602 1.00 91.81 215 GLU A N 1
ATOM 1687 C CA . GLU A 1 215 ? 11.516 -5.191 -47.394 1.00 91.81 215 GLU A CA 1
ATOM 1688 C C . GLU A 1 215 ? 12.522 -5.644 -48.451 1.00 91.81 215 GLU A C 1
ATOM 1690 O O . GLU A 1 215 ? 13.329 -4.839 -48.917 1.00 91.81 215 GLU A O 1
ATOM 1695 N N . THR A 1 216 ? 12.439 -6.905 -48.882 1.00 89.06 216 THR A N 1
ATOM 1696 C CA . THR A 1 216 ? 13.266 -7.424 -49.978 1.00 89.06 216 THR A CA 1
ATOM 1697 C C . THR A 1 216 ? 12.975 -6.671 -51.278 1.00 89.06 216 THR A C 1
ATOM 1699 O O . THR A 1 216 ? 13.902 -6.177 -51.921 1.00 89.06 216 THR A O 1
ATOM 1702 N N . ALA A 1 217 ? 11.697 -6.497 -51.636 1.00 86.38 217 ALA A N 1
ATOM 1703 C CA . ALA A 1 217 ? 11.299 -5.699 -52.797 1.00 86.38 217 ALA A CA 1
ATOM 1704 C C . ALA A 1 217 ? 11.761 -4.236 -52.660 1.00 86.38 217 ALA A C 1
ATOM 1706 O O . ALA A 1 217 ? 12.350 -3.670 -53.583 1.00 86.38 217 ALA A O 1
ATOM 1707 N N . ALA A 1 218 ? 11.580 -3.638 -51.482 1.00 90.12 218 ALA A N 1
ATOM 1708 C CA . ALA A 1 218 ? 11.996 -2.270 -51.210 1.00 90.12 218 ALA A CA 1
ATOM 1709 C C . ALA A 1 218 ? 13.518 -2.075 -51.318 1.00 90.12 218 ALA A C 1
ATOM 1711 O O . ALA A 1 218 ? 13.965 -1.027 -51.782 1.00 90.12 218 ALA A O 1
ATOM 1712 N N . ALA A 1 219 ? 14.315 -3.070 -50.921 1.00 87.38 219 ALA A N 1
ATOM 1713 C CA . ALA A 1 219 ? 15.768 -3.052 -51.057 1.00 87.38 219 ALA A CA 1
ATOM 1714 C C . ALA A 1 219 ? 16.207 -3.162 -52.525 1.00 87.38 219 ALA A C 1
ATOM 1716 O O . ALA A 1 219 ? 17.060 -2.388 -52.964 1.00 87.38 219 ALA A O 1
ATOM 1717 N N . VAL A 1 220 ? 15.583 -4.059 -53.299 1.00 86.81 220 VAL A N 1
ATOM 1718 C CA . VAL A 1 220 ? 15.846 -4.223 -54.741 1.00 86.81 220 VAL A CA 1
ATOM 1719 C C . VAL A 1 220 ? 15.546 -2.931 -55.501 1.00 86.81 220 VAL A C 1
ATOM 1721 O O . VAL A 1 220 ? 16.354 -2.486 -56.315 1.00 86.81 220 VAL A O 1
ATOM 1724 N N . HIS A 1 221 ? 14.425 -2.283 -55.185 1.00 85.38 221 HIS A N 1
ATOM 1725 C CA . HIS A 1 221 ? 14.024 -1.020 -55.801 1.00 85.38 221 HIS A CA 1
ATOM 1726 C C . HIS A 1 221 ? 14.619 0.228 -55.125 1.00 85.38 221 HIS A C 1
ATOM 1728 O O . HIS A 1 221 ? 14.327 1.345 -55.551 1.00 85.38 221 HIS A O 1
ATOM 1734 N N . ARG A 1 222 ? 15.450 0.056 -54.085 1.00 88.19 222 ARG A N 1
ATOM 1735 C CA . ARG A 1 222 ? 16.082 1.131 -53.296 1.00 88.19 222 ARG A CA 1
ATOM 1736 C C . ARG A 1 222 ? 15.096 2.210 -52.828 1.00 88.19 222 ARG A C 1
ATOM 1738 O O . ARG A 1 222 ? 15.376 3.404 -52.919 1.00 88.19 222 ARG A O 1
ATOM 1745 N N . TRP A 1 223 ? 13.933 1.800 -52.326 1.00 90.94 223 TRP A N 1
ATOM 1746 C CA . TRP A 1 223 ? 12.904 2.740 -51.887 1.00 90.94 223 TRP A CA 1
ATOM 1747 C C . TRP A 1 223 ? 13.337 3.527 -50.640 1.00 90.94 223 TRP A C 1
ATOM 1749 O O . TRP A 1 223 ? 13.664 2.913 -49.616 1.00 90.94 223 TRP A O 1
ATOM 1759 N N . PRO A 1 224 ? 13.272 4.873 -50.668 1.00 88.75 224 PRO A N 1
ATOM 1760 C CA . PRO A 1 224 ? 13.417 5.681 -49.463 1.00 88.75 224 PRO A CA 1
ATOM 1761 C C . PRO A 1 224 ? 12.211 5.477 -48.532 1.00 88.75 224 PRO A C 1
ATOM 1763 O O . PRO A 1 224 ? 11.137 5.057 -48.970 1.00 88.75 224 PRO A O 1
ATOM 1766 N N . SER A 1 225 ? 12.358 5.805 -47.244 1.00 88.06 225 SER A N 1
ATOM 1767 C CA . SER A 1 225 ? 11.339 5.546 -46.210 1.00 88.06 225 SER A CA 1
ATOM 1768 C C . SER A 1 225 ? 9.944 6.086 -46.553 1.00 88.06 225 SER A C 1
ATOM 1770 O O . SER A 1 225 ? 8.947 5.431 -46.262 1.00 88.06 225 SER A O 1
ATOM 1772 N N . SER A 1 226 ? 9.855 7.233 -47.230 1.00 87.94 226 SER A N 1
ATOM 1773 C CA . SER A 1 226 ? 8.584 7.811 -47.695 1.00 87.94 226 SER A CA 1
ATOM 1774 C C . SER A 1 226 ? 7.898 6.963 -48.776 1.00 87.94 226 SER A C 1
ATOM 1776 O O . SER A 1 226 ? 6.678 6.779 -48.768 1.00 87.94 226 SER A O 1
ATOM 1778 N N . THR A 1 227 ? 8.682 6.395 -49.696 1.00 89.00 227 THR A N 1
ATOM 1779 C CA . THR A 1 227 ? 8.184 5.486 -50.736 1.00 89.00 227 THR A CA 1
ATOM 1780 C C . THR A 1 227 ? 7.800 4.142 -50.128 1.00 89.00 227 THR A C 1
ATOM 1782 O O . THR A 1 227 ? 6.741 3.623 -50.462 1.00 89.00 227 THR A O 1
ATOM 1785 N N . LYS A 1 228 ? 8.572 3.623 -49.160 1.00 92.50 228 LYS A N 1
ATOM 1786 C CA . LYS A 1 228 ? 8.195 2.414 -48.407 1.00 92.50 228 LYS A CA 1
ATOM 1787 C C . LYS A 1 228 ? 6.844 2.577 -47.710 1.00 92.50 228 LYS A C 1
ATOM 1789 O O . LYS A 1 228 ? 5.999 1.700 -47.830 1.00 92.50 228 LYS A O 1
ATOM 1794 N N . ALA A 1 229 ? 6.611 3.707 -47.042 1.00 90.56 229 ALA A N 1
ATOM 1795 C CA . ALA A 1 229 ? 5.334 3.999 -46.389 1.00 90.56 229 ALA A CA 1
ATOM 1796 C C . ALA A 1 229 ? 4.162 4.000 -47.387 1.00 90.56 229 ALA A C 1
ATOM 1798 O O . ALA A 1 229 ? 3.139 3.351 -47.164 1.00 90.56 229 ALA A O 1
ATOM 1799 N N . SER A 1 230 ? 4.353 4.664 -48.530 1.00 89.25 230 SER A N 1
ATOM 1800 C CA . SER A 1 230 ? 3.348 4.750 -49.596 1.00 89.25 230 SER A CA 1
ATOM 1801 C C . SER A 1 230 ? 3.047 3.380 -50.210 1.00 89.25 230 SER A C 1
ATOM 1803 O O . SER A 1 230 ? 1.885 2.993 -50.326 1.00 89.25 230 SER A O 1
ATOM 1805 N N . MET A 1 231 ? 4.086 2.612 -50.548 1.00 90.19 231 MET A N 1
ATOM 1806 C CA . MET A 1 231 ? 3.933 1.275 -51.121 1.00 90.19 231 MET A CA 1
ATOM 1807 C C . MET A 1 231 ? 3.339 0.290 -50.116 1.00 90.19 231 MET A C 1
ATOM 1809 O O . MET A 1 231 ? 2.533 -0.548 -50.511 1.00 90.19 231 MET A O 1
ATOM 1813 N N . LEU A 1 232 ? 3.650 0.419 -48.822 1.00 90.94 232 LEU A N 1
ATOM 1814 C CA . LEU A 1 232 ? 3.048 -0.401 -47.773 1.00 90.94 232 LEU A CA 1
ATOM 1815 C C . LEU A 1 232 ? 1.538 -0.152 -47.702 1.00 90.94 232 LEU A C 1
ATOM 1817 O O . LEU A 1 232 ? 0.762 -1.101 -47.779 1.00 90.94 232 LEU A O 1
ATOM 1821 N N . CYS A 1 233 ? 1.114 1.116 -47.677 1.00 89.50 233 CYS A N 1
ATOM 1822 C CA . CYS A 1 233 ? -0.304 1.483 -47.722 1.00 89.50 233 CYS A CA 1
ATOM 1823 C C . CYS A 1 233 ? -1.006 0.929 -48.972 1.00 89.50 233 CYS A C 1
ATOM 1825 O O . CYS A 1 233 ? -2.120 0.414 -48.885 1.00 89.50 233 CYS A O 1
ATOM 1827 N N . LEU A 1 234 ? -0.343 0.998 -50.132 1.00 89.12 234 LEU A N 1
ATOM 1828 C CA . LEU A 1 234 ? -0.852 0.475 -51.403 1.00 89.12 234 LEU A CA 1
ATOM 1829 C C . LEU A 1 234 ? -0.846 -1.056 -51.491 1.00 89.12 234 LEU A C 1
ATOM 1831 O O . LEU A 1 234 ? -1.498 -1.598 -52.384 1.00 89.12 234 LEU A O 1
ATOM 1835 N N . SER A 1 235 ? -0.147 -1.751 -50.595 1.00 89.81 235 SER A N 1
ATOM 1836 C CA . SER A 1 235 ? -0.056 -3.216 -50.566 1.00 89.81 235 SER A CA 1
ATOM 1837 C C . SER A 1 235 ? -1.151 -3.860 -49.713 1.00 89.81 235 SER A C 1
ATOM 1839 O O . SER A 1 235 ? -1.463 -5.034 -49.911 1.00 89.81 235 SER A O 1
ATOM 1841 N N . LEU A 1 236 ? -1.775 -3.099 -48.806 1.00 90.81 236 LEU A N 1
ATOM 1842 C CA . LEU A 1 236 ? -2.863 -3.579 -47.952 1.00 90.81 236 LEU A CA 1
ATOM 1843 C C . LEU A 1 236 ? -4.149 -3.822 -48.759 1.00 90.81 236 LEU A C 1
ATOM 1845 O O . LEU A 1 236 ? -4.548 -3.019 -49.610 1.00 90.81 236 LEU A O 1
ATOM 1849 N N . ARG A 1 237 ? -4.828 -4.937 -48.488 1.00 89.25 237 ARG A N 1
ATOM 1850 C CA . ARG A 1 237 ? -6.097 -5.343 -49.111 1.00 89.25 237 ARG A CA 1
ATOM 1851 C C . ARG A 1 237 ? -7.049 -5.901 -48.050 1.00 89.25 237 ARG A C 1
ATOM 1853 O O . ARG A 1 237 ? -6.628 -6.273 -46.960 1.00 89.25 237 ARG A O 1
ATOM 1860 N N . GLY A 1 238 ? -8.339 -5.972 -48.376 1.00 86.00 238 GLY A N 1
ATOM 1861 C CA . GLY A 1 238 ? -9.343 -6.605 -47.513 1.00 86.00 238 GLY A CA 1
ATOM 1862 C C . GLY A 1 238 ? -9.409 -5.990 -46.111 1.00 86.00 238 GLY A C 1
ATOM 1863 O O . GLY A 1 238 ? -9.378 -4.768 -45.963 1.00 86.00 238 GLY A O 1
ATOM 1864 N N . ASP A 1 239 ? -9.481 -6.833 -45.081 1.00 84.75 239 ASP A N 1
ATOM 1865 C CA . ASP A 1 239 ? -9.573 -6.386 -43.686 1.00 84.75 239 ASP A CA 1
ATOM 1866 C C . ASP A 1 239 ? -8.308 -5.671 -43.193 1.00 84.75 239 ASP A C 1
ATOM 1868 O O . ASP A 1 239 ? -8.412 -4.764 -42.368 1.00 84.75 239 ASP A O 1
ATOM 1872 N N . ALA A 1 240 ? -7.135 -5.972 -43.761 1.00 85.12 240 ALA A N 1
ATOM 1873 C CA . ALA A 1 240 ? -5.898 -5.264 -43.431 1.00 85.12 240 ALA A CA 1
ATOM 1874 C C . ALA A 1 240 ? -5.947 -3.777 -43.832 1.00 85.12 240 ALA A C 1
ATOM 1876 O O . ALA A 1 240 ? -5.339 -2.933 -43.178 1.00 85.12 240 ALA A O 1
ATOM 1877 N N . LEU A 1 241 ? -6.733 -3.417 -44.856 1.00 87.38 241 LEU A N 1
ATOM 1878 C CA . LEU A 1 241 ? -6.924 -2.017 -45.250 1.00 87.38 241 LEU A CA 1
ATOM 1879 C C . LEU A 1 241 ? -7.685 -1.207 -44.185 1.00 87.38 241 LEU A C 1
ATOM 1881 O O . LEU A 1 241 ? -7.497 0.006 -44.088 1.00 87.38 241 LEU A O 1
ATOM 1885 N N . LYS A 1 242 ? -8.511 -1.855 -43.350 1.00 84.81 242 LYS A N 1
ATOM 1886 C CA . LYS A 1 242 ? -9.240 -1.179 -42.262 1.00 84.81 242 LYS A CA 1
ATOM 1887 C C . LYS A 1 242 ? -8.289 -0.625 -41.201 1.00 84.81 242 LYS A C 1
ATOM 1889 O O . LYS A 1 242 ? -8.579 0.420 -40.626 1.00 84.81 242 LYS A O 1
ATOM 1894 N N . VAL A 1 243 ? -7.124 -1.250 -41.003 1.00 84.25 243 VAL A N 1
ATOM 1895 C CA . VAL A 1 243 ? -6.076 -0.747 -40.096 1.00 84.25 243 VAL A CA 1
ATOM 1896 C C . VAL A 1 243 ? -5.592 0.634 -40.540 1.00 84.25 243 VAL A C 1
ATOM 1898 O O . VAL A 1 243 ? -5.347 1.503 -39.713 1.00 84.25 243 VAL A O 1
ATOM 1901 N N . LEU A 1 244 ? -5.564 0.913 -41.845 1.00 83.88 244 LEU A N 1
ATOM 1902 C CA . LEU A 1 244 ? -5.148 2.223 -42.346 1.00 83.88 244 LEU A CA 1
ATOM 1903 C C . LEU A 1 244 ? -6.124 3.351 -41.958 1.00 83.88 244 LEU A C 1
ATOM 1905 O O . LEU A 1 244 ? -5.722 4.513 -41.873 1.00 83.88 244 LEU A O 1
ATOM 1909 N N . GLN A 1 245 ? -7.395 3.028 -41.690 1.00 81.75 245 GLN A N 1
ATOM 1910 C CA . GLN A 1 245 ? -8.395 4.003 -41.240 1.00 81.75 245 GLN A CA 1
ATOM 1911 C C . GLN A 1 245 ? -8.143 4.481 -39.803 1.00 81.75 245 GLN A C 1
ATOM 1913 O O . GLN A 1 245 ? -8.547 5.591 -39.466 1.00 81.75 245 GLN A O 1
ATOM 1918 N N . THR A 1 246 ? -7.443 3.692 -38.980 1.00 83.50 246 THR A N 1
ATOM 1919 C CA . THR A 1 246 ? -7.091 4.062 -37.597 1.00 83.50 246 THR A CA 1
ATOM 1920 C C . THR A 1 246 ? -5.806 4.894 -37.512 1.00 83.50 246 THR A C 1
ATOM 1922 O O . THR A 1 246 ? -5.459 5.393 -36.440 1.00 83.50 246 THR A O 1
ATOM 1925 N N . VAL A 1 247 ? -5.104 5.078 -38.637 1.00 82.62 247 VAL A N 1
ATOM 1926 C CA . VAL A 1 247 ? -3.867 5.864 -38.731 1.00 82.62 247 V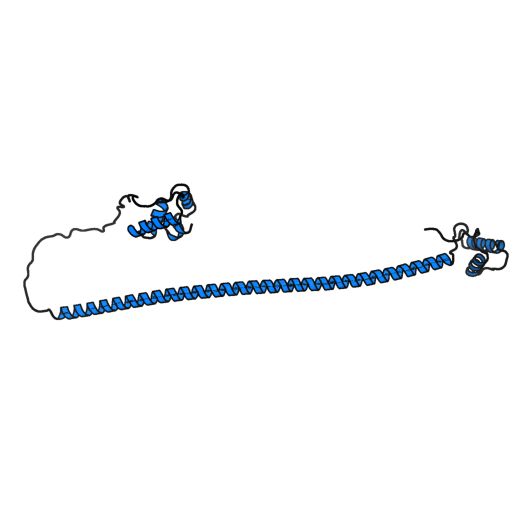AL A CA 1
ATOM 1927 C C . VAL A 1 247 ? -4.163 7.242 -39.341 1.00 82.62 247 VAL A C 1
ATOM 1929 O O . VAL A 1 247 ? -4.690 7.303 -40.462 1.00 82.62 247 VAL A O 1
ATOM 1932 N N . PRO A 1 248 ? -3.811 8.355 -38.666 1.00 84.62 248 PRO A N 1
ATOM 1933 C CA . PRO A 1 248 ? -3.931 9.704 -39.215 1.00 84.62 248 PRO A CA 1
ATOM 1934 C C . PRO A 1 248 ? -3.162 9.866 -40.539 1.00 84.62 248 PRO A C 1
ATOM 1936 O O . PRO A 1 248 ? -2.051 9.352 -40.657 1.00 84.62 248 PRO A O 1
ATOM 1939 N N . PRO A 1 249 ? -3.676 10.619 -41.532 1.00 80.94 249 PRO A N 1
ATOM 1940 C CA . PRO A 1 249 ? -3.008 10.791 -42.828 1.00 80.94 249 PRO A CA 1
ATOM 1941 C C . PRO A 1 249 ? -1.558 11.294 -42.750 1.00 80.94 249 PRO A C 1
ATOM 1943 O O . PRO A 1 249 ? -0.742 10.898 -43.577 1.00 80.94 249 PRO A O 1
ATOM 1946 N N . ALA A 1 250 ? -1.229 12.113 -41.744 1.00 79.50 250 ALA A N 1
ATOM 1947 C CA . ALA A 1 250 ? 0.127 12.617 -41.513 1.00 79.50 250 ALA A CA 1
ATOM 1948 C C . ALA A 1 250 ? 1.123 11.508 -41.115 1.00 79.50 250 ALA A C 1
ATOM 1950 O O . ALA A 1 250 ? 2.287 11.553 -41.502 1.00 79.50 250 ALA A O 1
ATOM 1951 N N . GLU A 1 251 ? 0.663 10.481 -40.396 1.00 83.12 251 GLU A N 1
ATOM 1952 C CA . GLU A 1 251 ? 1.492 9.349 -39.956 1.00 83.12 251 GLU A CA 1
ATOM 1953 C C . GLU A 1 251 ? 1.665 8.292 -41.055 1.00 83.12 251 GLU A C 1
ATOM 1955 O O . GLU A 1 251 ? 2.637 7.541 -41.045 1.00 83.12 251 GLU A O 1
ATOM 1960 N N . ARG A 1 252 ? 0.787 8.273 -42.068 1.00 83.62 252 ARG A N 1
ATOM 1961 C CA . ARG A 1 252 ? 0.855 7.320 -43.195 1.00 83.62 252 ARG A CA 1
ATOM 1962 C C . ARG A 1 252 ? 2.057 7.527 -44.118 1.00 83.62 252 ARG A C 1
ATOM 1964 O O . ARG A 1 252 ? 2.327 6.684 -44.964 1.00 83.62 252 ARG A O 1
ATOM 1971 N N . GLN A 1 253 ? 2.776 8.638 -43.978 1.00 83.44 253 GLN A N 1
ATOM 1972 C CA . GLN A 1 253 ? 4.029 8.881 -44.700 1.00 83.44 253 GLN A CA 1
ATOM 1973 C C . GLN A 1 253 ? 5.261 8.401 -43.918 1.00 83.44 253 GLN A C 1
ATOM 1975 O O . GLN A 1 253 ? 6.363 8.362 -44.471 1.00 83.44 253 GLN A O 1
ATOM 1980 N N . ASN A 1 254 ? 5.086 7.999 -42.654 1.00 87.56 254 ASN A N 1
ATOM 1981 C CA . ASN A 1 254 ? 6.147 7.469 -41.815 1.00 87.56 254 ASN A CA 1
ATOM 1982 C C . ASN A 1 254 ? 6.083 5.938 -41.773 1.00 87.56 254 ASN A C 1
ATOM 1984 O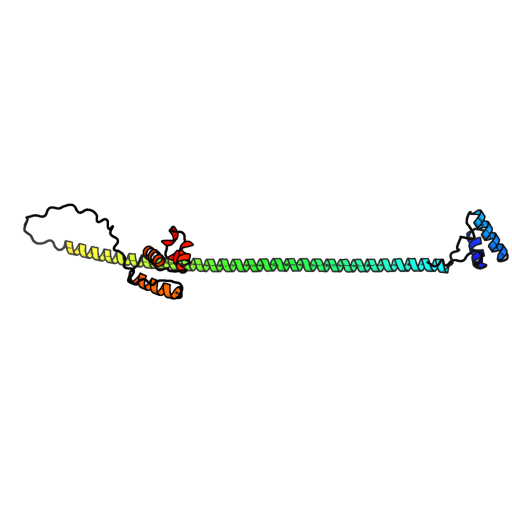 O . ASN A 1 254 ? 5.230 5.336 -41.123 1.00 87.56 254 ASN A O 1
ATOM 1988 N N . TYR A 1 255 ? 7.037 5.303 -42.450 1.00 88.31 255 TYR A N 1
ATOM 1989 C CA . TYR A 1 255 ? 7.122 3.847 -42.515 1.00 88.31 255 TYR A CA 1
ATOM 1990 C C . TYR A 1 255 ? 7.288 3.190 -41.135 1.00 88.31 255 TYR A C 1
ATOM 1992 O O . TYR A 1 255 ? 6.712 2.136 -40.887 1.00 88.31 255 TYR A O 1
ATOM 2000 N N . GLY A 1 256 ? 8.030 3.821 -40.218 1.00 85.50 256 GLY A N 1
ATOM 2001 C CA . GLY A 1 256 ? 8.263 3.273 -38.880 1.00 85.50 256 GLY A CA 1
ATOM 2002 C C . GLY A 1 256 ? 6.996 3.215 -38.028 1.00 85.50 256 GLY A C 1
ATOM 2003 O O . GLY A 1 256 ? 6.799 2.251 -37.293 1.00 85.50 256 GLY A O 1
ATOM 2004 N N . GLU A 1 257 ? 6.116 4.208 -38.167 1.00 84.44 257 GLU A N 1
ATOM 2005 C CA . GLU A 1 257 ? 4.830 4.230 -37.463 1.00 84.44 257 GLU A CA 1
ATOM 2006 C C . GLU A 1 257 ? 3.854 3.200 -38.030 1.00 84.44 257 GLU A C 1
ATOM 2008 O O . GLU A 1 257 ? 3.199 2.491 -37.269 1.00 84.44 257 GLU A O 1
ATOM 2013 N N . LEU A 1 258 ? 3.803 3.055 -39.359 1.00 85.00 258 LEU A N 1
ATOM 2014 C CA . LEU A 1 258 ? 2.923 2.087 -40.019 1.00 85.00 258 LEU A CA 1
ATOM 2015 C C . LEU A 1 258 ? 3.230 0.637 -39.642 1.00 85.00 258 LEU A C 1
ATOM 2017 O O . LEU A 1 258 ? 2.319 -0.174 -39.551 1.00 85.00 258 LEU A O 1
ATOM 2021 N N . VAL A 1 259 ? 4.503 0.310 -39.434 1.00 86.69 259 VAL A N 1
ATOM 2022 C CA . VAL A 1 259 ? 4.947 -1.059 -39.145 1.00 86.69 259 VAL A CA 1
ATOM 2023 C C . VAL A 1 259 ? 4.795 -1.439 -37.664 1.00 86.69 259 VAL A C 1
ATOM 2025 O O . VAL A 1 259 ? 4.858 -2.621 -37.330 1.00 86.69 259 VAL A O 1
ATOM 2028 N N . ARG A 1 260 ? 4.615 -0.455 -36.769 1.00 83.38 260 ARG A N 1
ATOM 2029 C CA . ARG A 1 260 ? 4.425 -0.678 -35.324 1.00 83.38 260 ARG A CA 1
ATOM 2030 C C . ARG A 1 260 ? 2.973 -1.021 -34.956 1.00 83.38 260 ARG A C 1
ATOM 2032 O O . ARG A 1 260 ? 2.748 -1.562 -33.878 1.00 83.38 260 ARG A O 1
ATOM 2039 N N . ARG A 1 261 ? 2.012 -0.642 -35.799 1.00 72.56 261 ARG A N 1
ATOM 2040 C CA . ARG A 1 261 ? 0.576 -0.879 -35.585 1.00 72.56 261 ARG A CA 1
ATOM 2041 C C . ARG A 1 261 ? 0.199 -2.318 -35.908 1.00 72.56 261 ARG A C 1
ATOM 2043 O O . ARG A 1 261 ? -0.715 -2.812 -35.216 1.00 72.56 261 ARG A O 1
#

Radius of gyration: 61.45 Å; Cα contacts (8 Å, |Δi|>4): 113; chains: 1; bounding box: 112×51×166 Å

pLDDT: mean 83.15, std 18.88, range [29.52, 98.5]

Sequence (261 aa):
MASSGFKLADLKVADLKRELEERDLDTSGTKTVLANRLKQAMIEAGEDPEILIFETEASKLTKVLQSNLTKTLEEKLNSNSKTLEEKLNSNCETLQNDLKSMKDELATEFNLKICRIEEEFKKQLEAGINGCSKQLEDKLNDYSKEFGDRIRILEEIAQRNKGSETCTESIVSPEDGKPELITEPQLNSCPPMSNAGVPTFDGKMTWEDFRTLFETAAAVHRWPSSTKASMLCLSLRGDALKVLQTVPPAERQNYGELVRR

Secondary structure (DSSP, 8-state):
----EE-GGG--HHHHHHHHHTTT----S-HHHHHHHHHHHHHHTT--TTT--EEPHHHHHHHHHHHHHHHHHHHHHHHHHHHHHHHHHHHHHHHHHHHHHHHHHHHHHHHHHHHHHHHHHHHHHHHHHHHHHHHHHHHHHHHHHHHHHHHHHHHHHHHHHTT--------------------------------TTPPPB-SSS-HHHHHHHHHHHHHHTT--HHHHHHHHHHHB-TTHHHHHHTS-TTGGG-HHHHHH-

Organism: NCBI:txid320908

InterPro domains:
  IPR003034 SAP domain [PF02037] (9-41)
  IPR003034 SAP domain [PS50800] (8-42)
  IPR003034 SAP domain [SM00513] (8-42)
  IPR036361 SAP domain superfamily [G3DSA:1.10.720.30] (2-50)
  IPR036361 SAP domain superfamily [SSF68906] (8-42)

Solvent-accessible surface area (backbone atoms only — not comparable to full-atom values): 15407 Å² total; per-residue (Å²): 131,84,82,70,46,42,46,64,90,70,53,50,62,70,54,42,32,51,60,23,49,78,66,78,39,82,66,74,76,53,66,66,54,39,47,50,53,48,44,50,55,30,51,74,72,72,42,57,57,88,76,50,62,48,79,36,72,68,44,55,51,48,51,52,51,50,54,50,52,51,51,54,50,52,52,51,50,51,52,52,50,51,56,50,51,52,52,51,50,55,51,48,52,50,53,54,49,50,54,49,50,54,50,54,50,51,52,49,53,50,51,53,52,49,52,53,50,53,51,52,53,48,53,52,50,52,52,52,51,52,52,52,51,50,54,50,50,53,52,50,52,51,50,50,50,55,50,51,54,51,50,54,53,51,54,53,53,56,58,57,61,72,75,69,83,83,83,88,83,82,93,80,86,88,85,90,78,83,90,74,89,79,77,84,83,77,86,83,73,83,72,84,77,72,73,83,75,68,67,70,42,58,72,87,63,58,70,67,60,49,49,52,54,43,51,52,45,36,57,77,68,63,51,52,60,53,51,46,14,48,51,52,63,70,22,40,31,73,70,50,42,55,59,57,74,78,48,58,77,82,49,52,48,38,37,73,61,62,73,72,110